Protein AF-0000000071057413 (afdb_homodimer)

pLDDT: mean 89.86, std 9.16, range [49.12, 98.25]

Nearest PDB structures (foldseek):
  7kfq-assembly1_A  TM=7.616E-01  e=7.194E-07  Variovorax paradoxus
  3s2w-assembly4_H  TM=7.232E-01  e=3.868E-06  Methanosarcina mazei Go1
  3vod-assembly1_A  TM=7.107E-01  e=7.880E-06  Escherichia coli K-12
  3voe-assembly1_A  TM=7.086E-01  e=1.949E-05  Escherichia coli K-12
  6pcp-assembly2_C  TM=6.751E-01  e=7.880E-06  Bordetella pertussis

Secondary structure (DSSP, 8-state):
---HHHHHHHHHHHHHHHHHHHHHHTT--HHHHHHHHHHHHSTT-BHHHHHHHH---HHHHHHHHHHHHHTTSEEEEE-SS-TTPEEEEE-HHHHHHTHHHHHHHHHHHHHHHTTS-HHHHHHHHHHHHHHHHHHHHHHHHHHHHH-/---HHHHHHHHHHHHHHHHHHHHHHTT--HHHHHHHHHHHHSTT-BHHHHHHHH---HHHHHHHHHHHHHTTSEEEEE-SS-TTPEEEEE-HHHHHHTHHHHHHHHHHHHHHHTTS-HHHHHHHHHHHHHHHHHHHHHHHHHHHHT-

Structure (mmCIF, N/CA/C/O backbone):
data_AF-0000000071057413-model_v1
#
loop_
_entity.id
_entity.type
_entity.pdbx_description
1 polymer 'DNA-binding transcriptional regulator, MarR family'
#
loop_
_atom_site.group_PDB
_atom_site.id
_atom_site.type_symbol
_atom_site.label_atom_id
_atom_site.label_alt_id
_atom_site.label_comp_id
_atom_site.label_asym_id
_atom_site.label_entity_id
_atom_site.label_seq_id
_atom_site.pdbx_PDB_ins_code
_atom_site.Cartn_x
_atom_site.Cartn_y
_atom_site.Cartn_z
_atom_site.occupancy
_atom_site.B_iso_or_equiv
_atom_site.auth_seq_id
_atom_site.auth_comp_id
_atom_site.auth_asym_id
_atom_site.auth_atom_id
_atom_site.pdbx_PDB_model_num
ATOM 1 N N . MET A 1 1 ? 12.75 -21.125 2.25 1 49.12 1 MET A N 1
ATOM 2 C CA . MET A 1 1 ? 13.375 -19.812 2.389 1 49.12 1 MET A CA 1
ATOM 3 C C . MET A 1 1 ? 12.727 -18.812 1.451 1 49.12 1 MET A C 1
ATOM 5 O O . MET A 1 1 ? 12.594 -19.062 0.253 1 49.12 1 MET A O 1
ATOM 9 N N . ILE A 1 2 ? 11.984 -17.859 1.926 1 70.25 2 ILE A N 1
ATOM 10 C CA . ILE A 1 2 ? 11.266 -16.938 1.051 1 70.25 2 ILE A CA 1
ATOM 11 C C . ILE A 1 2 ? 12.266 -16.125 0.231 1 70.25 2 ILE A C 1
ATOM 13 O O . ILE A 1 2 ? 13.375 -15.844 0.69 1 70.25 2 ILE A O 1
ATOM 17 N N . SER A 1 3 ? 12.102 -16.078 -0.993 1 86.5 3 SER A N 1
ATOM 18 C CA . SER A 1 3 ? 12.969 -15.344 -1.906 1 86.5 3 SER A CA 1
ATOM 19 C C . SER A 1 3 ? 13.164 -13.906 -1.44 1 86.5 3 SER A C 1
ATOM 21 O O . SER A 1 3 ? 12.438 -13.422 -0.573 1 86.5 3 SER A O 1
ATOM 23 N N . ARG A 1 4 ? 14.328 -13.281 -1.844 1 88.31 4 ARG A N 1
ATOM 24 C CA . ARG A 1 4 ? 14.594 -11.883 -1.523 1 88.31 4 ARG A CA 1
ATOM 25 C C . ARG A 1 4 ? 13.43 -10.992 -1.961 1 88.31 4 ARG A C 1
ATOM 27 O O . ARG A 1 4 ? 13.062 -10.055 -1.256 1 88.31 4 ARG A O 1
ATOM 34 N N . ALA A 1 5 ? 12.898 -11.328 -3.088 1 90.75 5 ALA A N 1
ATOM 35 C CA . ALA A 1 5 ? 11.758 -10.578 -3.602 1 90.75 5 ALA A CA 1
ATOM 36 C C . ALA A 1 5 ? 10.555 -10.695 -2.666 1 90.75 5 ALA A C 1
ATOM 38 O O . ALA A 1 5 ? 9.891 -9.703 -2.371 1 90.75 5 ALA A O 1
ATOM 39 N N . GLU A 1 6 ? 10.375 -11.867 -2.17 1 87.5 6 GLU A N 1
ATOM 40 C CA . GLU A 1 6 ? 9.25 -12.125 -1.275 1 87.5 6 GLU A CA 1
ATOM 41 C C . GLU A 1 6 ? 9.43 -11.406 0.059 1 87.5 6 GLU A C 1
ATOM 43 O O . GLU A 1 6 ? 8.484 -10.836 0.598 1 87.5 6 GLU A O 1
ATOM 48 N N . GLU A 1 7 ? 10.586 -11.469 0.546 1 88.5 7 GLU A N 1
ATOM 49 C CA . GLU A 1 7 ? 10.867 -10.789 1.806 1 88.5 7 GLU A CA 1
ATOM 50 C C . GLU A 1 7 ? 10.664 -9.281 1.68 1 88.5 7 GLU A C 1
ATOM 52 O O . GLU A 1 7 ? 10.047 -8.664 2.547 1 88.5 7 GLU A O 1
ATOM 57 N N . PHE A 1 8 ? 11.234 -8.727 0.611 1 93.69 8 PHE A N 1
ATOM 58 C CA . PHE A 1 8 ? 11.086 -7.301 0.36 1 93.69 8 PHE A CA 1
ATOM 59 C C . PHE A 1 8 ? 9.617 -6.922 0.233 1 93.69 8 PHE A C 1
ATOM 61 O O . PHE A 1 8 ? 9.172 -5.93 0.814 1 93.69 8 PHE A O 1
ATOM 68 N N . CYS A 1 9 ? 8.875 -7.727 -0.441 1 89.25 9 CYS A N 1
ATOM 69 C CA . CYS A 1 9 ? 7.453 -7.477 -0.654 1 89.25 9 CYS A CA 1
ATOM 70 C C . CYS A 1 9 ? 6.684 -7.562 0.658 1 89.25 9 CYS A C 1
ATOM 72 O O . CYS A 1 9 ? 5.793 -6.754 0.913 1 89.25 9 CYS A O 1
ATOM 74 N N . GLN A 1 10 ? 7.02 -8.523 1.438 1 84.44 10 GLN A N 1
ATOM 75 C CA . GLN A 1 10 ? 6.344 -8.68 2.723 1 84.44 10 GLN A CA 1
ATOM 76 C C . GLN A 1 10 ? 6.555 -7.453 3.607 1 84.44 10 GLN A C 1
ATOM 78 O O . GLN A 1 10 ? 5.633 -7.012 4.301 1 84.44 10 GLN A O 1
ATOM 83 N N . LEU A 1 11 ? 7.746 -6.875 3.611 1 89.38 11 LEU A N 1
ATOM 84 C CA . LEU A 1 11 ? 8.055 -5.699 4.418 1 89.38 11 LEU A CA 1
ATOM 85 C C . LEU A 1 11 ? 7.285 -4.48 3.92 1 89.38 11 LEU A C 1
ATOM 87 O O . LEU A 1 11 ? 6.758 -3.703 4.719 1 89.38 11 LEU A O 1
ATOM 91 N N . ARG A 1 12 ? 7.223 -4.324 2.611 1 90.06 12 ARG A N 1
ATOM 92 C CA . ARG A 1 12 ? 6.445 -3.23 2.041 1 90.06 12 ARG A CA 1
ATOM 93 C C . ARG A 1 12 ? 4.969 -3.357 2.406 1 90.06 12 ARG A C 1
ATOM 95 O O . ARG A 1 12 ? 4.324 -2.369 2.768 1 90.06 12 ARG A O 1
ATOM 102 N N . GLN A 1 13 ? 4.488 -4.523 2.301 1 84.5 13 GLN A N 1
ATOM 103 C CA . GLN A 1 13 ? 3.088 -4.777 2.621 1 84.5 13 GLN A CA 1
ATOM 104 C C . GLN A 1 13 ? 2.803 -4.512 4.094 1 84.5 13 GLN A C 1
ATOM 106 O O . GLN A 1 13 ? 1.747 -3.975 4.441 1 84.5 13 GLN A O 1
ATOM 111 N N . ASP A 1 14 ? 3.756 -4.926 4.93 1 84.62 14 ASP A N 1
ATOM 112 C CA . ASP A 1 14 ? 3.607 -4.668 6.355 1 84.62 14 ASP A CA 1
ATOM 113 C C . ASP A 1 14 ? 3.445 -3.174 6.629 1 84.62 14 ASP A C 1
ATOM 115 O O . ASP A 1 14 ? 2.582 -2.77 7.41 1 84.62 14 ASP A O 1
ATOM 119 N N . ILE A 1 15 ? 4.207 -2.387 6.012 1 90.38 15 ILE A N 1
ATOM 120 C CA . ILE A 1 15 ? 4.164 -0.939 6.184 1 90.38 15 ILE A CA 1
ATOM 121 C C . ILE A 1 15 ? 2.832 -0.398 5.66 1 90.38 15 ILE A C 1
ATOM 123 O O . ILE A 1 15 ? 2.184 0.414 6.324 1 90.38 15 ILE A O 1
ATOM 127 N N . GLU A 1 16 ? 2.443 -0.884 4.516 1 87.69 16 GLU A N 1
ATOM 128 C CA . GLU A 1 16 ? 1.194 -0.427 3.912 1 87.69 16 GLU A CA 1
ATOM 129 C C . GLU A 1 16 ? -0.002 -0.764 4.797 1 87.69 16 GLU A C 1
ATOM 131 O O . GLU A 1 16 ? -0.967 0 4.863 1 87.69 16 GLU A O 1
ATOM 136 N N . LEU A 1 17 ? 0.023 -1.87 5.414 1 83.75 17 LEU A N 1
ATOM 137 C CA . LEU A 1 17 ? -1.07 -2.289 6.285 1 83.75 17 LEU A CA 1
ATOM 138 C C . LEU A 1 17 ? -1.22 -1.336 7.469 1 83.75 17 LEU A C 1
ATOM 140 O O . LEU A 1 17 ? -2.33 -1.111 7.953 1 83.75 17 LEU A O 1
ATOM 144 N N . VAL A 1 18 ? -0.107 -0.803 7.902 1 86.06 18 VAL A N 1
ATOM 145 C CA . VAL A 1 18 ? -0.173 0.195 8.961 1 86.06 18 VAL A CA 1
ATOM 146 C C . VAL A 1 18 ? -0.95 1.417 8.477 1 86.06 18 VAL A C 1
ATOM 148 O O . VAL A 1 18 ? -1.812 1.937 9.195 1 86.06 18 VAL A O 1
ATOM 151 N N . TYR A 1 19 ? -0.66 1.809 7.227 1 89.38 19 TYR A N 1
ATOM 152 C CA . TYR A 1 19 ? -1.383 2.934 6.645 1 89.38 19 TYR A CA 1
ATOM 153 C C . TYR A 1 19 ? -2.867 2.615 6.508 1 89.38 19 TYR A C 1
ATOM 155 O O . TYR A 1 19 ? -3.719 3.441 6.84 1 89.38 19 TYR A O 1
ATOM 163 N N . ASP A 1 20 ? -3.158 1.507 6.031 1 85.25 20 ASP A N 1
ATOM 164 C CA . ASP A 1 20 ? -4.539 1.089 5.797 1 85.25 20 ASP A CA 1
ATOM 165 C C . ASP A 1 20 ? -5.324 1.039 7.105 1 85.25 20 ASP A C 1
ATOM 167 O O . ASP A 1 20 ? -6.461 1.51 7.168 1 85.25 20 ASP A O 1
ATOM 171 N N . ASN A 1 21 ? -4.75 0.411 8.086 1 82.75 21 ASN A N 1
ATOM 172 C CA . ASN A 1 21 ? -5.391 0.346 9.398 1 82.75 21 ASN A CA 1
ATOM 173 C C . ASN A 1 21 ? -5.637 1.738 9.969 1 82.75 21 ASN A C 1
ATOM 175 O O . ASN A 1 21 ? -6.703 2.01 10.523 1 82.75 21 ASN A O 1
ATOM 179 N N . PHE A 1 22 ? -4.633 2.588 9.852 1 88 22 PHE A N 1
ATOM 180 C CA . PHE A 1 22 ? -4.762 3.961 10.328 1 88 22 PHE A CA 1
ATOM 181 C C . PHE A 1 22 ? -5.906 4.676 9.617 1 88 22 PHE A C 1
ATOM 183 O O . PHE A 1 22 ? -6.707 5.363 10.25 1 88 22 PHE A O 1
ATOM 190 N N . ALA A 1 23 ? -5.957 4.504 8.25 1 89.56 23 ALA A N 1
ATOM 191 C CA . ALA A 1 23 ? -7.035 5.102 7.469 1 89.56 23 ALA A CA 1
ATOM 192 C C . ALA A 1 23 ? -8.398 4.602 7.938 1 89.56 23 ALA A C 1
ATOM 194 O O . ALA A 1 23 ? -9.289 5.402 8.242 1 89.56 23 ALA A O 1
ATOM 195 N N . ARG A 1 24 ? -8.547 3.381 8.156 1 83.81 24 ARG A N 1
ATOM 196 C CA . ARG A 1 24 ? -9.805 2.756 8.555 1 83.81 24 ARG A CA 1
ATOM 197 C C . ARG A 1 24 ? -10.234 3.227 9.938 1 83.81 24 ARG A C 1
ATOM 199 O O . ARG A 1 24 ? -11.406 3.539 10.156 1 83.81 24 ARG A O 1
ATOM 206 N N . MET A 1 25 ? -9.352 3.264 10.805 1 84.31 25 MET A N 1
ATOM 207 C CA . MET A 1 25 ? -9.633 3.699 12.164 1 84.31 25 MET A CA 1
ATOM 208 C C . MET A 1 25 ? -10.125 5.141 12.188 1 84.31 25 MET A C 1
ATOM 210 O O . MET A 1 25 ? -10.82 5.547 13.125 1 84.31 25 MET A O 1
ATOM 214 N N . ASN A 1 26 ? -9.797 5.82 11.086 1 89.62 26 ASN A N 1
ATOM 215 C CA . ASN A 1 26 ? -10.203 7.219 11.016 1 89.62 26 ASN A CA 1
ATOM 216 C C . ASN A 1 26 ? -11.32 7.422 9.992 1 89.62 26 ASN A C 1
ATOM 218 O O . ASN A 1 26 ? -11.539 8.539 9.531 1 89.62 26 ASN A O 1
ATOM 222 N N . GLY A 1 27 ? -11.945 6.316 9.57 1 87.94 27 GLY A N 1
ATOM 223 C CA . GLY A 1 27 ? -13.109 6.375 8.703 1 87.94 27 GLY A CA 1
ATOM 224 C C . GLY A 1 27 ? -12.758 6.715 7.262 1 87.94 27 GLY A C 1
ATOM 225 O O . GLY A 1 27 ? -13.578 7.293 6.539 1 87.94 27 GLY A O 1
ATOM 226 N N . LEU A 1 28 ? -11.539 6.445 6.871 1 92 28 LEU A N 1
ATOM 227 C CA . LEU A 1 28 ? -11.062 6.754 5.527 1 92 28 LEU A CA 1
ATOM 228 C C . LEU A 1 28 ? -10.68 5.484 4.781 1 92 28 LEU A C 1
ATOM 230 O O . LEU A 1 28 ? -10.25 4.504 5.395 1 92 28 LEU A O 1
ATOM 234 N N . SER A 1 29 ? -10.852 5.516 3.467 1 86.12 29 SER A N 1
ATOM 235 C CA . SER A 1 29 ? -10.188 4.523 2.625 1 86.12 29 SER A CA 1
ATOM 236 C C . SER A 1 29 ? -8.727 4.883 2.393 1 86.12 29 SER A C 1
ATOM 238 O O . SER A 1 29 ? -8.32 6.023 2.623 1 86.12 29 SER A O 1
ATOM 240 N N . TYR A 1 30 ? -8 3.926 1.969 1 85.38 30 TYR A N 1
ATOM 241 C CA . TYR A 1 30 ? -6.598 4.188 1.657 1 85.38 30 TYR A CA 1
ATOM 242 C C . TYR A 1 30 ? -6.469 5.281 0.607 1 85.38 30 TYR A C 1
ATOM 244 O O . TYR A 1 30 ? -5.641 6.188 0.742 1 85.38 30 TYR A O 1
ATOM 252 N N . THR A 1 31 ? -7.355 5.23 -0.368 1 86.56 31 THR A N 1
ATOM 253 C CA . THR A 1 31 ? -7.312 6.199 -1.456 1 86.56 31 THR A CA 1
ATOM 254 C C . THR A 1 31 ? -7.621 7.602 -0.942 1 86.56 31 THR A C 1
ATOM 256 O O . THR A 1 31 ? -7.012 8.578 -1.382 1 86.56 31 THR A O 1
ATOM 259 N N . ALA A 1 32 ? -8.508 7.664 -0.054 1 92.31 32 ALA A N 1
ATOM 260 C CA . ALA A 1 32 ? -8.836 8.953 0.542 1 92.31 32 ALA A CA 1
ATOM 261 C C . ALA A 1 32 ? -7.66 9.508 1.34 1 92.31 32 ALA A C 1
ATOM 263 O O . ALA A 1 32 ? -7.336 10.695 1.238 1 92.31 32 ALA A O 1
ATOM 264 N N . LEU A 1 33 ? -7.055 8.641 2.143 1 92.44 33 LEU A N 1
ATOM 265 C CA . LEU A 1 33 ? -5.883 9.055 2.908 1 92.44 33 LEU A CA 1
ATOM 266 C C . LEU A 1 33 ? -4.766 9.523 1.98 1 92.44 33 LEU A C 1
ATOM 268 O O . LEU A 1 33 ? -4.125 10.547 2.234 1 92.44 33 LEU A O 1
ATOM 272 N N . TYR A 1 34 ? -4.539 8.781 0.977 1 90.56 34 TYR A N 1
ATOM 273 C CA . TYR A 1 34 ? -3.533 9.164 -0.009 1 90.56 34 TYR A CA 1
ATOM 274 C C . TYR A 1 34 ? -3.848 10.531 -0.606 1 90.56 34 TYR A C 1
ATOM 276 O O . TYR A 1 34 ? -2.963 11.383 -0.723 1 90.56 34 TYR A O 1
ATOM 284 N N . THR A 1 35 ? -5.074 10.703 -0.988 1 93.19 35 THR A N 1
ATOM 285 C CA . THR A 1 35 ? -5.504 11.945 -1.616 1 93.19 35 THR A CA 1
ATOM 286 C C . THR A 1 35 ? -5.309 13.125 -0.668 1 93.19 35 THR A C 1
ATOM 288 O O . THR A 1 35 ? -4.812 14.18 -1.072 1 93.19 35 THR A O 1
ATOM 291 N N . LEU A 1 36 ? -5.66 12.914 0.528 1 95.88 36 LEU A N 1
ATOM 292 C CA . LEU A 1 36 ? -5.477 13.961 1.534 1 95.88 36 LEU A CA 1
ATOM 293 C C . LEU A 1 36 ? -3.998 14.305 1.691 1 95.88 36 LEU A C 1
ATOM 295 O O . LEU A 1 36 ? -3.639 15.477 1.802 1 95.88 36 LEU A O 1
ATOM 299 N N . ASN A 1 37 ? -3.191 13.297 1.68 1 93.38 37 ASN A N 1
ATOM 300 C CA . ASN A 1 37 ? -1.753 13.523 1.776 1 93.38 37 ASN A CA 1
ATOM 301 C C . ASN A 1 37 ? -1.222 14.289 0.571 1 93.38 37 ASN A C 1
ATOM 303 O O . ASN A 1 37 ? -0.342 15.141 0.711 1 93.38 37 ASN A O 1
ATOM 307 N N . ALA A 1 38 ? -1.675 13.961 -0.571 1 91.75 38 ALA A N 1
ATOM 308 C CA . ALA A 1 38 ? -1.279 14.656 -1.791 1 91.75 38 ALA A CA 1
ATOM 309 C C . ALA A 1 38 ? -1.657 16.141 -1.723 1 91.75 38 ALA A C 1
ATOM 311 O O . ALA A 1 38 ? -0.85 17 -2.059 1 91.75 38 ALA A O 1
ATOM 312 N N . ILE A 1 39 ? -2.867 16.391 -1.265 1 94.81 39 ILE A N 1
ATOM 313 C CA . ILE A 1 39 ? -3.336 17.766 -1.135 1 94.81 39 ILE A CA 1
ATOM 314 C C . ILE A 1 39 ? -2.438 18.516 -0.166 1 94.81 39 ILE A C 1
ATOM 316 O O . ILE A 1 39 ? -2.119 19.688 -0.394 1 94.81 39 ILE A O 1
ATOM 320 N N . ASN A 1 40 ? -2.014 17.844 0.835 1 93.12 40 ASN A N 1
ATOM 321 C CA . ASN A 1 40 ? -1.18 18.453 1.864 1 93.12 40 ASN A CA 1
ATOM 322 C C . ASN A 1 40 ? 0.24 18.703 1.363 1 93.12 40 ASN A C 1
ATOM 324 O O . ASN A 1 40 ? 0.906 19.641 1.805 1 93.12 40 ASN A O 1
ATOM 328 N N . SER A 1 41 ? 0.718 17.953 0.454 1 89.69 41 SER A N 1
ATOM 329 C CA . SER A 1 41 ? 2.141 17.938 0.129 1 89.69 41 SER A CA 1
ATOM 330 C C . SER A 1 41 ? 2.408 18.625 -1.207 1 89.69 41 SER A C 1
ATOM 332 O O . SER A 1 41 ? 3.498 19.156 -1.434 1 89.69 41 SER A O 1
ATOM 334 N N . ILE A 1 42 ? 1.436 18.547 -2.096 1 87.56 42 ILE A N 1
ATOM 335 C CA . ILE A 1 42 ? 1.634 19.094 -3.436 1 87.56 42 ILE A CA 1
ATOM 336 C C . ILE A 1 42 ? 1.207 20.562 -3.467 1 87.56 42 ILE A C 1
ATOM 338 O O . ILE A 1 42 ? 0.078 20.891 -3.098 1 87.56 42 ILE A O 1
ATOM 342 N N . GLU A 1 43 ? 2.137 21.344 -3.898 1 87.62 43 GLU A N 1
ATOM 343 C CA . GLU A 1 43 ? 1.793 22.75 -4.094 1 87.62 43 GLU A CA 1
ATOM 344 C C . GLU A 1 43 ? 0.8 22.922 -5.238 1 87.62 43 GLU A C 1
ATOM 346 O O . GLU A 1 43 ? 0.991 22.359 -6.324 1 87.62 43 GLU A O 1
ATOM 351 N N . LYS A 1 44 ? -0.302 23.75 -4.98 1 91.31 44 LYS A N 1
ATOM 352 C CA . LYS A 1 44 ? -1.345 23.938 -5.984 1 91.31 44 LYS A CA 1
ATOM 353 C C . LYS A 1 44 ? -1.838 22.609 -6.527 1 91.31 44 LYS A C 1
ATOM 355 O O . LYS A 1 44 ? -1.856 22.391 -7.742 1 91.31 44 LYS A O 1
ATOM 360 N N . CYS A 1 45 ? -2.254 21.828 -5.59 1 93.81 45 CYS A N 1
ATOM 361 C CA . C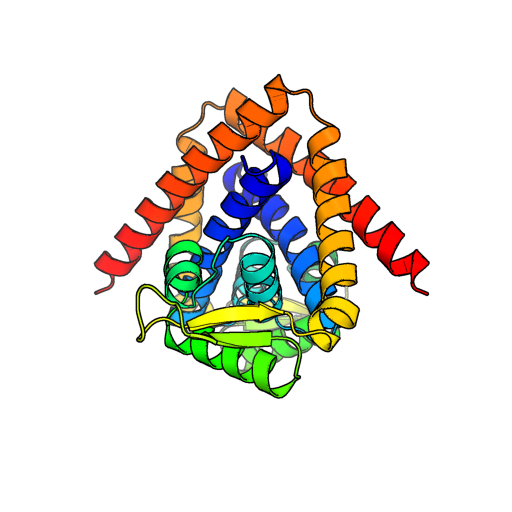YS A 1 45 ? -2.625 20.453 -5.895 1 93.81 45 CYS A CA 1
ATOM 362 C C . CYS A 1 45 ? -3.92 20.391 -6.695 1 93.81 45 CYS A C 1
ATOM 364 O O . CYS A 1 45 ? -4.957 20.875 -6.242 1 93.81 45 CYS A O 1
ATOM 366 N N . THR A 1 46 ? -3.795 19.891 -7.914 1 93.81 46 THR A N 1
ATOM 367 C CA . THR A 1 46 ? -4.969 19.656 -8.75 1 93.81 46 THR A CA 1
ATOM 368 C C . THR A 1 46 ? -5.266 18.172 -8.867 1 93.81 46 THR A C 1
ATOM 370 O O . THR A 1 46 ? -4.406 17.344 -8.57 1 93.81 46 THR A O 1
ATOM 373 N N . GLN A 1 47 ? -6.523 17.906 -9.219 1 92.62 47 GLN A N 1
ATOM 374 C CA . GLN A 1 47 ? -6.859 16.516 -9.43 1 92.62 47 GLN A CA 1
ATOM 375 C C . GLN A 1 47 ? -5.973 15.891 -10.508 1 92.62 47 GLN A C 1
ATOM 377 O O . GLN A 1 47 ? -5.594 14.719 -10.414 1 92.62 47 GLN A O 1
ATOM 382 N N . LYS A 1 48 ? -5.617 16.672 -11.453 1 91.31 48 LYS A N 1
ATOM 383 C CA . LYS A 1 48 ? -4.734 16.203 -12.523 1 91.31 48 LYS A CA 1
ATOM 384 C C . LYS A 1 48 ? -3.365 15.82 -11.969 1 91.31 48 LYS A C 1
ATOM 386 O O . LYS A 1 48 ? -2.816 14.773 -12.336 1 91.31 48 LYS A O 1
ATOM 391 N N . LYS A 1 49 ? -2.84 16.609 -11.109 1 90.19 49 LYS A N 1
ATOM 392 C CA . LYS A 1 49 ? -1.547 16.328 -10.492 1 90.19 49 LYS A CA 1
ATOM 393 C C . LYS A 1 49 ? -1.613 15.062 -9.641 1 90.19 49 LYS A C 1
ATOM 395 O O . LYS A 1 49 ? -0.679 14.258 -9.641 1 90.19 49 LYS A O 1
ATOM 400 N N . ILE A 1 50 ? -2.73 14.867 -8.945 1 90.44 50 ILE A N 1
ATOM 401 C CA . ILE A 1 50 ? -2.902 13.695 -8.102 1 90.44 50 ILE A CA 1
ATOM 402 C C . ILE A 1 50 ? -2.949 12.438 -8.961 1 90.44 50 ILE A C 1
ATOM 404 O O . ILE A 1 50 ? -2.293 11.438 -8.656 1 90.44 50 ILE A O 1
ATOM 408 N N . CYS A 1 51 ? -3.693 12.5 -10.086 1 87.31 51 CYS A N 1
ATOM 409 C CA . CYS A 1 51 ? -3.779 11.367 -11.008 1 87.31 51 CYS A CA 1
ATOM 410 C C . CYS A 1 51 ? -2.406 11.016 -11.57 1 87.31 51 CYS A C 1
ATOM 412 O O . CYS A 1 51 ? -2.025 9.844 -11.602 1 87.31 51 CYS A O 1
ATOM 414 N N . ALA A 1 52 ? -1.676 12.023 -11.953 1 83.12 52 ALA A N 1
ATOM 415 C CA . ALA A 1 52 ? -0.362 11.828 -12.555 1 83.12 52 ALA A CA 1
ATOM 416 C C . ALA A 1 52 ? 0.602 11.172 -11.57 1 83.12 52 ALA A C 1
ATOM 418 O O . ALA A 1 52 ? 1.41 10.32 -11.953 1 83.12 52 ALA A O 1
ATOM 419 N N . GLN A 1 53 ? 0.499 11.539 -10.328 1 78.44 53 GLN A N 1
ATOM 420 C CA . GLN A 1 53 ? 1.409 11.031 -9.305 1 78.44 53 GLN A CA 1
ATOM 421 C C . GLN A 1 53 ? 0.981 9.648 -8.828 1 78.44 53 GLN A C 1
ATOM 423 O O . GLN A 1 53 ? 1.824 8.797 -8.531 1 78.44 53 GLN A O 1
ATOM 428 N N . SER A 1 54 ? -0.317 9.414 -8.711 1 76.44 54 SER A N 1
ATOM 429 C CA . SER A 1 54 ? -0.824 8.18 -8.117 1 76.44 54 SER A CA 1
ATOM 430 C C . SER A 1 54 ? -1.111 7.129 -9.18 1 76.44 54 SER A C 1
ATOM 432 O O . SER A 1 54 ? -1.283 5.949 -8.867 1 76.44 54 SER A O 1
ATOM 434 N N . PHE A 1 55 ? -1.236 7.492 -10.438 1 73.19 55 PHE A N 1
ATOM 435 C CA . PHE A 1 55 ? -1.614 6.621 -11.547 1 73.19 55 PHE A CA 1
ATOM 436 C C . PHE A 1 55 ? -3.014 6.051 -11.336 1 73.19 55 PHE A C 1
ATOM 438 O O . PHE A 1 55 ? -3.359 5.012 -11.898 1 73.19 55 PHE A O 1
ATOM 445 N N . MET A 1 56 ? -3.752 6.684 -10.469 1 78.75 56 MET A N 1
ATOM 446 C CA . MET A 1 56 ? -5.152 6.305 -10.289 1 78.75 56 MET A CA 1
ATOM 447 C C . MET A 1 56 ? -6.027 6.934 -11.367 1 78.75 56 MET A C 1
ATOM 449 O O . MET A 1 56 ? -5.801 8.078 -11.773 1 78.75 56 MET A O 1
ATOM 453 N N . PRO A 1 57 ? -7.004 6.133 -11.797 1 82.12 57 PRO A N 1
ATOM 454 C CA . PRO A 1 57 ? -7.922 6.703 -12.781 1 82.12 57 PRO A CA 1
ATOM 455 C C . PRO A 1 57 ? -8.602 7.98 -12.289 1 82.12 57 PRO A C 1
ATOM 457 O O . PRO A 1 57 ? -8.922 8.094 -11.102 1 82.12 57 PRO A O 1
ATOM 460 N N . LYS A 1 58 ? -8.805 8.844 -13.258 1 88.94 58 LYS A N 1
ATOM 461 C CA . LYS A 1 58 ? -9.453 10.117 -12.977 1 88.94 58 LYS A CA 1
ATOM 462 C C . LYS A 1 58 ? -10.797 9.914 -12.273 1 88.94 58 LYS A C 1
ATOM 464 O O . LYS A 1 58 ? -11.156 10.68 -11.375 1 88.94 58 LYS A O 1
ATOM 469 N N . GLN A 1 59 ? -11.492 8.922 -12.609 1 88.12 59 GLN A N 1
ATOM 470 C CA . GLN A 1 59 ? -12.812 8.648 -12.039 1 88.12 59 GLN A CA 1
ATOM 471 C C . GLN A 1 59 ? -12.711 8.352 -10.547 1 88.12 59 GLN A C 1
ATOM 473 O O . GLN A 1 59 ? -13.57 8.773 -9.766 1 88.12 59 GLN A O 1
ATOM 478 N N . THR A 1 60 ? -11.68 7.652 -10.188 1 83.69 60 THR A N 1
ATOM 479 C CA . THR A 1 60 ? -11.453 7.312 -8.789 1 83.69 60 THR A CA 1
ATOM 480 C C . THR A 1 60 ? -11.133 8.562 -7.973 1 83.69 60 THR A C 1
ATOM 482 O O . THR A 1 60 ? -11.734 8.797 -6.922 1 83.69 60 THR A O 1
ATOM 485 N N . ILE A 1 61 ? -10.227 9.32 -8.492 1 91.44 61 ILE A N 1
ATOM 486 C CA . ILE A 1 61 ? -9.828 10.539 -7.785 1 91.44 61 ILE A CA 1
ATOM 487 C C . ILE A 1 61 ? -11.023 11.484 -7.684 1 91.44 61 ILE A C 1
ATOM 489 O O . ILE A 1 61 ? -11.25 12.102 -6.637 1 91.44 61 ILE A O 1
ATOM 493 N N . ASN A 1 62 ? -11.797 11.586 -8.742 1 94.19 62 ASN A N 1
ATOM 494 C CA . ASN A 1 62 ? -12.984 12.438 -8.734 1 94.19 62 ASN A CA 1
ATOM 495 C C . ASN A 1 62 ? -13.969 12.016 -7.645 1 94.19 62 ASN A C 1
ATOM 497 O O . ASN A 1 62 ? -14.5 12.859 -6.926 1 94.19 62 ASN A O 1
ATOM 501 N N . SER A 1 63 ? -14.18 10.742 -7.594 1 95.06 63 SER A N 1
ATOM 502 C CA . SER A 1 63 ? -15.109 10.234 -6.598 1 95.06 63 SER A CA 1
ATOM 503 C C . SER A 1 63 ? -14.602 10.484 -5.18 1 95.06 63 SER A C 1
ATOM 505 O O . SER A 1 63 ? -15.367 10.875 -4.297 1 95.06 63 SER A O 1
ATOM 507 N N . VAL A 1 64 ? -13.383 10.242 -4.977 1 94.44 64 VAL A N 1
ATOM 508 C CA . VAL A 1 64 ? -12.773 10.469 -3.67 1 94.44 64 VAL A CA 1
ATOM 509 C C . VAL A 1 64 ? -12.828 11.953 -3.324 1 94.44 64 VAL A C 1
ATOM 511 O O . VAL A 1 64 ? -13.188 12.328 -2.205 1 94.44 64 VAL A O 1
ATOM 514 N N . MET A 1 65 ? -12.5 12.766 -4.316 1 96.5 65 MET A N 1
ATOM 515 C CA . MET A 1 65 ? -12.523 14.211 -4.121 1 96.5 65 MET A CA 1
ATOM 516 C C . MET A 1 65 ? -13.922 14.688 -3.74 1 96.5 65 MET A C 1
ATOM 518 O O . MET A 1 65 ? -14.086 15.477 -2.809 1 96.5 65 MET A O 1
ATOM 522 N N . LYS A 1 66 ? -14.867 14.188 -4.492 1 97.38 66 LYS A N 1
ATOM 523 C CA . LYS A 1 66 ? -16.25 14.531 -4.188 1 97.38 66 LYS A CA 1
ATOM 524 C C . LYS A 1 66 ? -16.609 14.172 -2.748 1 97.38 66 LYS A C 1
ATOM 526 O O . LYS A 1 66 ? -17.234 14.969 -2.045 1 97.38 66 LYS A O 1
ATOM 531 N N . GLY A 1 67 ? -16.234 13.07 -2.311 1 97.25 67 GLY A N 1
ATOM 532 C CA . GLY A 1 67 ? -16.484 12.648 -0.94 1 97.25 67 GLY A CA 1
ATOM 533 C C . GLY A 1 67 ? -15.828 13.562 0.086 1 97.25 67 GLY A C 1
ATOM 534 O O . GLY A 1 67 ? -16.422 13.867 1.122 1 97.25 67 GLY A O 1
ATOM 535 N N . LEU A 1 68 ? -14.633 14 -0.177 1 97.69 68 LEU A N 1
ATOM 536 C CA . LEU A 1 68 ? -13.898 14.867 0.734 1 97.69 68 LEU A CA 1
ATOM 537 C C . LEU A 1 68 ? -14.531 16.25 0.79 1 97.69 68 LEU A C 1
ATOM 539 O O . LEU A 1 68 ? -14.562 16.891 1.851 1 97.69 68 LEU A O 1
ATOM 543 N N . VAL A 1 69 ? -15.016 16.656 -0.381 1 97.81 69 VAL A N 1
ATOM 544 C CA . VAL A 1 69 ? -15.711 17.938 -0.457 1 97.81 69 VAL A CA 1
ATOM 545 C C . VAL A 1 69 ? -17.031 17.844 0.311 1 97.81 69 VAL A C 1
ATOM 547 O O . VAL A 1 69 ? -17.359 18.75 1.091 1 97.81 69 VAL A O 1
ATOM 550 N N . ASP A 1 70 ? -17.766 16.781 0.105 1 97.75 70 ASP A N 1
ATOM 551 C CA . ASP A 1 70 ? -19.047 16.578 0.789 1 97.75 70 ASP A CA 1
ATOM 552 C C . ASP A 1 70 ? -18.859 16.531 2.303 1 97.75 70 ASP A C 1
ATOM 554 O O . ASP A 1 70 ? -19.719 17 3.053 1 97.75 70 ASP A O 1
ATOM 558 N N . LYS A 1 71 ? -17.734 16 2.785 1 96.62 71 LYS A N 1
ATOM 559 C CA . LYS A 1 71 ? -17.422 15.938 4.207 1 96.62 71 LYS A CA 1
ATOM 560 C C . LYS A 1 71 ? -17.016 17.312 4.75 1 96.62 71 LYS A C 1
ATOM 562 O O . LYS A 1 71 ? -16.906 17.5 5.961 1 96.62 71 LYS A O 1
ATOM 567 N N . GLY A 1 72 ? -16.75 18.203 3.842 1 97.75 72 GLY A N 1
ATOM 568 C CA . GLY A 1 72 ? -16.359 19.562 4.219 1 97.75 72 GLY A CA 1
ATOM 569 C C . GLY A 1 72 ? -14.891 19.703 4.531 1 97.75 72 GLY A C 1
ATOM 570 O O . GLY A 1 72 ? -14.477 20.672 5.168 1 97.75 72 GLY A O 1
ATOM 571 N N . TRP A 1 73 ? -14.008 18.75 4.16 1 98.25 73 TRP A N 1
ATOM 572 C CA . TRP A 1 73 ? -12.586 18.75 4.48 1 98.25 73 TRP A CA 1
ATOM 573 C C . TRP A 1 73 ? -11.789 19.484 3.398 1 98.25 73 TRP A C 1
ATOM 575 O O . TRP A 1 73 ? -10.742 20.078 3.68 1 98.25 73 TRP A O 1
ATOM 585 N N . VAL A 1 74 ? -12.297 19.453 2.17 1 98.25 74 VAL A N 1
ATOM 586 C CA . VAL A 1 74 ? -11.57 19.984 1.019 1 98.25 74 VAL A CA 1
ATOM 587 C C . VAL A 1 74 ? -12.477 20.906 0.209 1 98.25 74 VAL A C 1
ATOM 589 O O . VAL A 1 74 ? -13.688 20.703 0.149 1 98.25 74 VAL A O 1
ATOM 592 N N . GLU A 1 75 ? -11.984 21.875 -0.31 1 97.56 75 GLU A N 1
ATOM 593 C CA . GLU A 1 75 ? -12.648 22.734 -1.288 1 97.56 75 GLU A CA 1
ATOM 594 C C . GLU A 1 75 ? -11.82 22.859 -2.561 1 97.56 75 GLU A C 1
ATOM 596 O O . GLU A 1 75 ? -10.594 22.734 -2.521 1 97.56 75 GLU A O 1
ATOM 601 N N . LEU A 1 76 ? -12.5 23.047 -3.66 1 95.25 76 LEU A N 1
ATOM 602 C CA . LEU A 1 76 ? -11.859 23.266 -4.953 1 95.25 76 LEU A CA 1
ATOM 603 C C . LEU A 1 76 ? -11.969 24.719 -5.379 1 95.25 76 LEU A C 1
ATOM 605 O O . LEU A 1 76 ? -13.07 25.266 -5.512 1 95.25 76 LEU A O 1
ATOM 609 N N . ILE A 1 77 ? -10.844 25.281 -5.504 1 92.88 77 ILE A N 1
ATOM 610 C CA . ILE A 1 77 ? -10.836 26.703 -5.863 1 92.88 77 ILE A CA 1
ATOM 611 C C . ILE A 1 77 ? -10.258 26.875 -7.266 1 92.88 77 ILE A C 1
ATOM 613 O O . ILE A 1 77 ? -9.375 26.109 -7.68 1 92.88 77 ILE A O 1
ATOM 617 N N . THR A 1 78 ? -10.789 27.812 -8.031 1 85.06 78 THR A N 1
ATOM 618 C CA . THR A 1 78 ? -10.359 28.062 -9.398 1 85.06 78 THR A CA 1
ATOM 619 C C . THR A 1 78 ? -8.922 28.562 -9.438 1 85.06 78 THR A C 1
ATOM 621 O O . THR A 1 78 ? -8.508 29.359 -8.594 1 85.06 78 THR A O 1
ATOM 624 N N . CYS A 1 79 ? -8.195 27.922 -10.344 1 74.62 79 CYS A N 1
ATOM 625 C CA . CYS A 1 79 ? -6.816 28.344 -10.562 1 74.62 79 CYS A CA 1
ATOM 626 C C . CYS A 1 79 ? -6.758 29.562 -11.469 1 74.62 79 CYS A C 1
ATOM 628 O O . CYS A 1 79 ? -7.52 29.672 -12.43 1 74.62 79 CYS A O 1
ATOM 630 N N . LYS A 1 80 ? -6.008 30.484 -11.047 1 69.75 80 LYS A N 1
ATOM 631 C CA . LYS A 1 80 ? -5.883 31.734 -11.797 1 69.75 80 LYS A CA 1
ATOM 632 C C . LYS A 1 80 ? -5.363 31.469 -13.211 1 69.75 80 LYS A C 1
ATOM 634 O O . LYS A 1 80 ? -5.766 32.156 -14.156 1 69.75 80 LYS A O 1
ATOM 639 N N . THR A 1 81 ? -4.531 30.562 -13.352 1 69.94 81 THR A N 1
ATOM 640 C CA . THR A 1 81 ? -3.836 30.359 -14.609 1 69.94 81 THR A CA 1
ATOM 641 C C . THR A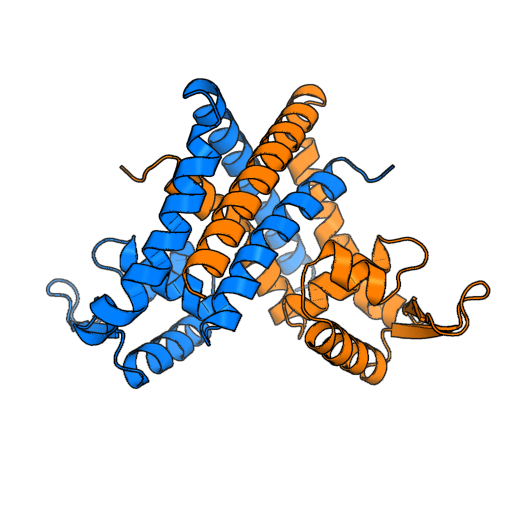 1 81 ? -4.637 29.422 -15.516 1 69.94 81 THR A C 1
ATOM 643 O O . THR A 1 81 ? -4.445 29.422 -16.734 1 69.94 81 THR A O 1
ATOM 646 N N . ASP A 1 82 ? -5.367 28.562 -15.039 1 66.19 82 ASP A N 1
ATOM 647 C CA . ASP A 1 82 ? -6.203 27.641 -15.789 1 66.19 82 ASP A CA 1
ATOM 648 C C . ASP A 1 82 ? -7.578 27.484 -15.133 1 66.19 82 ASP A C 1
ATOM 650 O O . ASP A 1 82 ? -7.715 26.797 -14.117 1 66.19 82 ASP A O 1
ATOM 654 N N . ALA A 1 83 ? -8.57 28.234 -15.766 1 66.56 83 ALA A N 1
ATOM 655 C CA . ALA A 1 83 ? -9.93 28.281 -15.227 1 66.56 83 ALA A CA 1
ATOM 656 C C . ALA A 1 83 ? -10.539 26.875 -15.148 1 66.56 83 ALA A C 1
ATOM 658 O O . ALA A 1 83 ? -11.477 26.641 -14.383 1 66.56 83 ALA A O 1
ATOM 659 N N . ARG A 1 84 ? -9.891 25.984 -15.883 1 67 84 ARG A N 1
ATOM 660 C CA . ARG A 1 84 ? -10.477 24.656 -15.922 1 67 84 ARG A CA 1
ATOM 661 C C . ARG A 1 84 ? -9.898 23.766 -14.82 1 67 84 ARG A C 1
ATOM 663 O O . ARG A 1 84 ? -10.469 22.719 -14.484 1 67 84 ARG A O 1
ATOM 670 N N . GLU A 1 85 ? -8.828 24.234 -14.297 1 77.56 85 GLU A N 1
ATOM 671 C CA . GLU A 1 85 ? -8.219 23.438 -13.234 1 77.56 85 GLU A CA 1
ATOM 672 C C . GLU A 1 85 ? -8.508 24.031 -11.859 1 77.56 85 GLU A C 1
ATOM 674 O O . GLU A 1 85 ? -8.5 25.25 -11.688 1 77.56 85 GLU A O 1
ATOM 679 N N . ARG A 1 86 ? -9.039 23.125 -11.047 1 90.69 86 ARG A N 1
ATOM 680 C CA . ARG A 1 86 ? -9.352 23.562 -9.688 1 90.69 86 ARG A CA 1
ATOM 681 C C . ARG A 1 86 ? -8.297 23.078 -8.703 1 90.69 86 ARG A C 1
ATOM 683 O O . ARG A 1 86 ? -7.844 21.938 -8.781 1 90.69 86 ARG A O 1
ATOM 690 N N . ILE A 1 87 ? -7.832 24.016 -7.945 1 95.06 87 ILE A N 1
ATOM 691 C CA . ILE A 1 87 ? -6.852 23.703 -6.914 1 95.06 87 ILE A CA 1
ATOM 692 C C . ILE A 1 87 ? -7.562 23.188 -5.668 1 95.06 87 ILE A C 1
ATOM 694 O O . ILE A 1 87 ? -8.523 23.797 -5.191 1 95.06 87 ILE A O 1
ATOM 698 N N . ALA A 1 88 ? -7.176 22.031 -5.215 1 97.12 88 ALA A N 1
ATOM 699 C CA . ALA A 1 88 ? -7.73 21.453 -3.994 1 97.12 88 ALA A CA 1
ATOM 700 C C . ALA A 1 88 ? -7.043 22.016 -2.756 1 97.12 88 ALA A C 1
ATOM 702 O O . ALA A 1 88 ? -5.812 22.016 -2.662 1 97.12 88 ALA A O 1
ATOM 703 N N . CYS A 1 89 ? -7.863 22.531 -1.836 1 96.75 89 CYS A N 1
ATOM 704 C CA . CYS A 1 89 ? -7.344 23.062 -0.587 1 96.75 89 CYS A CA 1
ATOM 705 C C . CYS A 1 89 ? -8.156 22.578 0.604 1 96.75 89 CYS A C 1
ATOM 707 O O . CYS A 1 89 ? -9.352 22.312 0.473 1 96.75 89 CYS A O 1
ATOM 709 N N . PHE A 1 90 ? -7.465 22.469 1.741 1 97.69 90 PHE A N 1
ATOM 710 C CA . PHE A 1 90 ? -8.195 22.141 2.957 1 97.69 90 PHE A CA 1
ATOM 711 C C . PHE A 1 90 ? -9.078 23.312 3.393 1 97.69 90 PHE A C 1
ATOM 713 O O . PHE A 1 90 ? -8.664 24.469 3.318 1 97.69 90 PHE A O 1
ATOM 720 N N . THR A 1 91 ? -10.297 22.984 3.768 1 97.88 91 THR A N 1
ATOM 721 C CA . THR A 1 91 ? -11.117 23.969 4.488 1 97.88 91 THR A CA 1
ATOM 722 C C . THR A 1 91 ? -10.617 24.125 5.922 1 97.88 91 THR A C 1
ATOM 724 O O . THR A 1 91 ? -9.672 23.453 6.34 1 97.88 91 THR A O 1
ATOM 727 N N . GLU A 1 92 ? -11.25 25.094 6.641 1 97.94 92 GLU A N 1
ATOM 728 C CA . GLU A 1 92 ? -10.93 25.219 8.055 1 97.94 92 GLU A CA 1
ATOM 729 C C . GLU A 1 92 ? -11.242 23.938 8.812 1 97.94 92 GLU A C 1
ATOM 731 O O . GLU A 1 92 ? -10.453 23.5 9.656 1 97.94 92 GLU A O 1
ATOM 736 N N . LYS A 1 93 ? -12.344 23.328 8.453 1 97.75 93 LYS A N 1
ATOM 737 C CA . LYS A 1 93 ? -12.719 22.047 9.039 1 97.75 93 LYS A CA 1
ATOM 738 C C . LYS A 1 93 ? -11.695 20.969 8.688 1 97.75 93 LYS A C 1
ATOM 740 O O . LYS A 1 93 ? -11.32 20.156 9.539 1 97.75 93 LYS A O 1
ATOM 745 N N . GLY A 1 94 ? -11.242 20.953 7.465 1 97.12 94 GLY A N 1
ATOM 746 C CA . GLY A 1 94 ? -10.219 20.016 7.02 1 97.12 94 GLY A CA 1
ATOM 747 C C . GLY A 1 94 ? -8.898 20.172 7.754 1 97.12 94 GLY A C 1
ATOM 748 O O . GLY A 1 94 ? -8.273 19.188 8.133 1 97.12 94 GLY A O 1
ATOM 749 N N . LYS A 1 95 ? -8.539 21.406 7.941 1 97.19 95 LYS A N 1
ATOM 750 C CA . LYS A 1 95 ? -7.312 21.672 8.688 1 97.19 95 LYS A CA 1
ATOM 751 C C . LYS A 1 95 ? -7.418 21.156 10.117 1 97.19 95 LYS A C 1
ATOM 753 O O . LYS A 1 95 ? -6.473 20.562 10.648 1 97.19 95 LYS A O 1
ATOM 758 N N . GLU A 1 96 ? -8.547 21.328 10.734 1 96.81 96 GLU A N 1
ATOM 759 C CA . GLU A 1 96 ? -8.758 20.953 12.133 1 96.81 96 GLU A CA 1
ATOM 760 C C . GLU A 1 96 ? -8.836 19.438 12.289 1 96.81 96 GLU A C 1
ATOM 762 O O . GLU A 1 96 ? -8.328 18.891 13.266 1 96.81 96 GLU A O 1
ATOM 767 N N . GLU A 1 97 ? -9.359 18.766 11.328 1 96.12 97 GLU A N 1
ATOM 768 C CA . GLU A 1 97 ? -9.672 17.359 11.516 1 96.12 97 GLU A CA 1
ATOM 769 C C . GLU A 1 97 ? -8.664 16.469 10.797 1 96.12 97 GLU A C 1
ATOM 771 O O . GLU A 1 97 ? -8.375 15.352 11.242 1 96.12 97 GLU A O 1
ATOM 776 N N . VAL A 1 98 ? -8.086 16.953 9.695 1 96.69 98 VAL A N 1
ATOM 777 C CA . VAL A 1 98 ? -7.293 16.094 8.828 1 96.69 98 VAL A CA 1
ATOM 778 C C . VAL A 1 98 ? -5.809 16.328 9.086 1 96.69 98 VAL A C 1
ATOM 780 O O . VAL A 1 98 ? -5.027 15.367 9.148 1 96.69 98 VAL A O 1
ATOM 783 N N . LEU A 1 99 ? -5.402 17.516 9.281 1 96.06 99 LEU A N 1
ATOM 784 C CA . LEU A 1 99 ? -3.984 17.828 9.367 1 96.06 99 LEU A CA 1
ATOM 785 C C . LEU A 1 99 ? -3.338 17.125 10.555 1 96.06 99 LEU A C 1
ATOM 787 O O . LEU A 1 99 ? -2.207 16.641 10.461 1 96.06 99 LEU A O 1
ATOM 791 N N . PRO A 1 100 ? -4.043 17.062 11.742 1 95.31 100 PRO A N 1
ATOM 792 C CA . PRO A 1 100 ? -3.436 16.328 12.852 1 95.31 100 PRO A CA 1
ATOM 793 C C . PRO A 1 100 ? -3.176 14.859 12.508 1 95.31 100 PRO A C 1
ATOM 795 O O . PRO A 1 100 ? -2.172 14.289 12.938 1 95.31 100 PRO A O 1
ATOM 798 N N . LEU A 1 101 ? -4.047 14.25 11.734 1 94.69 101 LEU A N 1
ATOM 799 C CA . LEU A 1 101 ? -3.877 12.859 11.312 1 94.69 101 LEU A CA 1
ATOM 800 C C . LEU A 1 101 ? -2.662 12.719 10.398 1 94.69 101 LEU A C 1
ATOM 802 O O . LEU A 1 101 ? -1.846 11.812 10.586 1 94.69 101 LEU A O 1
ATOM 806 N N . LEU A 1 102 ? -2.531 13.617 9.461 1 94.88 102 LEU A N 1
ATOM 807 C CA . LEU A 1 102 ? -1.422 13.562 8.516 1 94.88 102 LEU A CA 1
ATOM 808 C C . LEU A 1 102 ? -0.096 13.836 9.219 1 94.88 102 LEU A C 1
ATOM 810 O O . LEU A 1 102 ? 0.926 13.234 8.875 1 94.88 102 LEU A O 1
ATOM 814 N N . THR A 1 103 ? -0.15 14.727 10.188 1 94.81 103 THR A N 1
ATOM 815 C CA . THR A 1 103 ? 1.051 15.062 10.945 1 94.81 103 THR A CA 1
ATOM 816 C C . THR A 1 103 ? 1.546 13.852 11.734 1 94.81 103 THR A C 1
ATOM 818 O O . THR A 1 103 ? 2.752 13.617 11.82 1 94.81 103 THR A O 1
ATOM 821 N N . LYS A 1 104 ? 0.618 13.102 12.273 1 94.88 104 LYS A N 1
ATOM 822 C CA . LYS A 1 104 ? 0.966 11.891 13.008 1 94.88 104 LYS A CA 1
ATOM 823 C C . LYS A 1 104 ? 1.74 10.914 12.125 1 94.88 104 LYS A C 1
ATOM 825 O O . LYS A 1 104 ? 2.773 10.383 12.539 1 94.88 104 LYS A O 1
ATOM 830 N N . ILE A 1 105 ? 1.274 10.75 10.953 1 94.56 105 ILE A N 1
ATOM 831 C CA . ILE A 1 105 ? 1.91 9.836 10 1 94.56 105 ILE A CA 1
ATOM 832 C C . ILE A 1 105 ? 3.279 10.383 9.602 1 94.56 105 ILE A C 1
ATOM 834 O O . ILE A 1 105 ? 4.273 9.656 9.617 1 94.56 105 ILE A O 1
ATOM 838 N N . GLN A 1 106 ? 3.316 11.625 9.289 1 93.81 106 GLN A N 1
ATOM 839 C CA . GLN A 1 106 ? 4.547 12.266 8.828 1 93.81 106 GLN A CA 1
ATOM 840 C C . GLN A 1 106 ? 5.633 12.188 9.898 1 93.81 106 GLN A C 1
ATOM 842 O O . GLN A 1 106 ? 6.809 11.977 9.586 1 93.81 106 GLN A O 1
ATOM 847 N N . GLU A 1 107 ? 5.238 12.391 11.125 1 95.5 107 GLU A N 1
ATOM 848 C CA . GLU A 1 107 ? 6.203 12.336 12.219 1 95.5 107 GLU A CA 1
ATOM 849 C C . GLU A 1 107 ? 6.77 10.93 12.383 1 95.5 107 GLU A C 1
ATOM 851 O O . GLU A 1 107 ? 7.973 10.758 12.594 1 95.5 107 GLU A O 1
ATOM 856 N N . ALA A 1 108 ? 5.879 9.922 12.305 1 95.62 108 ALA A N 1
ATOM 857 C CA . ALA A 1 108 ? 6.336 8.539 12.383 1 95.62 108 ALA A CA 1
ATOM 858 C C . ALA A 1 108 ? 7.289 8.211 11.242 1 95.62 108 ALA A C 1
ATOM 860 O O . ALA A 1 108 ? 8.32 7.566 11.453 1 95.62 108 ALA A O 1
ATOM 861 N N . GLU A 1 109 ? 6.941 8.711 10.016 1 95.75 109 GLU A N 1
ATOM 862 C CA . GLU A 1 109 ? 7.797 8.508 8.852 1 95.75 109 GLU A CA 1
ATOM 863 C C . GLU A 1 109 ? 9.164 9.156 9.047 1 95.75 109 GLU A C 1
ATOM 865 O O . GLU A 1 109 ? 10.195 8.547 8.773 1 95.75 109 GLU A O 1
ATOM 870 N N . THR A 1 110 ? 9.141 10.414 9.531 1 96 110 THR A N 1
ATOM 871 C CA . THR A 1 110 ? 10.359 11.18 9.734 1 96 110 THR A CA 1
ATOM 872 C C . THR A 1 110 ? 11.25 10.508 10.781 1 96 110 THR A C 1
ATOM 874 O O . THR A 1 110 ? 12.461 10.391 10.586 1 96 110 THR A O 1
ATOM 877 N N . GLU A 1 111 ? 10.664 10 11.812 1 96.56 111 GLU A N 1
ATOM 878 C CA . GLU A 1 111 ? 11.422 9.328 12.867 1 96.56 111 GLU A CA 1
ATOM 879 C C . GLU A 1 111 ? 12.016 8.016 12.367 1 96.56 111 GLU A C 1
ATOM 881 O O . GLU A 1 111 ? 13.141 7.656 12.719 1 96.56 111 GLU A O 1
ATOM 886 N N . ALA A 1 112 ? 11.266 7.285 11.539 1 97 112 ALA A N 1
ATOM 887 C CA . ALA A 1 112 ? 11.75 6.02 11 1 97 112 ALA A CA 1
ATOM 888 C C . ALA A 1 112 ? 12.93 6.238 10.055 1 97 112 ALA A C 1
ATOM 890 O O . ALA A 1 112 ? 13.938 5.539 10.141 1 97 112 ALA A O 1
ATOM 891 N N . ILE A 1 113 ? 12.852 7.238 9.195 1 97 113 ILE A N 1
ATOM 892 C CA . ILE A 1 113 ? 13.914 7.535 8.242 1 97 113 ILE A CA 1
ATOM 893 C C . ILE A 1 113 ? 15.133 8.078 8.977 1 97 113 ILE A C 1
ATOM 895 O O . ILE A 1 113 ? 16.281 7.805 8.586 1 97 113 ILE A O 1
ATOM 899 N N . ALA A 1 114 ? 14.945 8.797 10.086 1 96.12 114 ALA A N 1
ATOM 900 C CA . ALA A 1 114 ? 16.016 9.453 10.844 1 96.12 114 ALA A CA 1
ATOM 901 C C . ALA A 1 114 ? 16.875 8.43 11.562 1 96.12 114 ALA A C 1
ATOM 903 O O . ALA A 1 114 ? 17.953 8.758 12.07 1 96.12 114 ALA A O 1
ATOM 904 N N . ALA A 1 115 ? 16.422 7.168 11.586 1 95.69 115 ALA A N 1
ATOM 905 C CA . ALA A 1 115 ? 17.219 6.102 12.188 1 95.69 115 ALA A CA 1
ATOM 906 C C . ALA A 1 115 ? 18.438 5.773 11.328 1 95.69 115 ALA A C 1
ATOM 908 O O . ALA A 1 115 ? 19.359 5.098 11.781 1 95.69 115 ALA A O 1
ATOM 909 N N . PHE A 1 116 ? 18.453 6.273 10.133 1 97.69 116 PHE A N 1
ATOM 910 C CA . PHE A 1 116 ? 19.531 6.016 9.188 1 97.69 116 PHE A CA 1
ATOM 911 C C . PHE A 1 116 ? 20.422 7.246 9.023 1 97.69 116 PHE A C 1
ATOM 913 O O . PHE A 1 116 ? 19.953 8.375 9.18 1 97.69 116 PHE A O 1
ATOM 920 N N . SER A 1 117 ? 21.734 7.031 8.734 1 97.19 117 SER A N 1
ATOM 921 C CA . SER A 1 117 ? 22.609 8.141 8.383 1 97.19 117 SER A CA 1
ATOM 922 C C . SER A 1 117 ? 22.156 8.812 7.09 1 97.19 117 SER A C 1
ATOM 924 O O . SER A 1 117 ? 21.375 8.242 6.328 1 97.19 117 SER A O 1
ATOM 926 N N . GLU A 1 118 ? 22.625 10.008 6.898 1 96.06 118 GLU A N 1
ATOM 927 C CA . GLU A 1 118 ? 22.281 10.711 5.668 1 96.06 118 GLU A CA 1
ATOM 928 C C . GLU A 1 118 ? 22.672 9.898 4.438 1 96.06 118 GLU A C 1
ATOM 930 O O . GLU A 1 118 ? 21.922 9.844 3.463 1 96.06 118 GLU A O 1
ATOM 935 N N . GLU A 1 119 ? 23.797 9.266 4.535 1 97 119 GLU A N 1
ATOM 936 C CA . GLU A 1 119 ? 24.266 8.445 3.426 1 97 119 GLU A CA 1
ATOM 937 C C . GLU A 1 119 ? 23.359 7.242 3.205 1 97 119 GLU A C 1
ATOM 939 O O . GLU A 1 119 ? 23.031 6.902 2.066 1 97 119 GLU A O 1
ATOM 944 N N . GLU A 1 120 ? 22.922 6.617 4.266 1 96.88 120 GLU A N 1
ATOM 945 C CA . GLU A 1 120 ? 22.031 5.469 4.188 1 96.88 120 GLU A CA 1
ATOM 946 C C . GLU A 1 120 ? 20.672 5.871 3.617 1 96.88 120 GLU A C 1
ATOM 948 O O . GLU A 1 120 ? 20.078 5.129 2.828 1 96.88 120 GLU A O 1
ATOM 953 N N . GLN A 1 121 ? 20.188 7.039 4.008 1 97.44 121 GLN A N 1
ATOM 954 C CA . GLN A 1 121 ? 18.906 7.527 3.504 1 97.44 121 GLN A CA 1
ATOM 955 C C . GLN A 1 121 ? 18.938 7.719 1.991 1 97.44 121 GLN A C 1
ATOM 957 O O . GLN A 1 121 ? 18.031 7.289 1.28 1 97.44 121 GLN A O 1
ATOM 962 N N . LEU A 1 122 ? 20.031 8.344 1.534 1 96.62 122 LEU A N 1
ATOM 963 C CA . LEU A 1 122 ? 20.188 8.594 0.105 1 96.62 122 LEU A CA 1
ATOM 964 C C . LEU A 1 122 ? 20.266 7.289 -0.671 1 96.62 122 LEU A C 1
ATOM 966 O O . LEU A 1 122 ? 19.688 7.16 -1.748 1 96.62 122 LEU A O 1
ATOM 970 N N . LYS A 1 123 ? 20.953 6.336 -0.119 1 96.75 123 LYS A N 1
ATOM 971 C CA . LYS 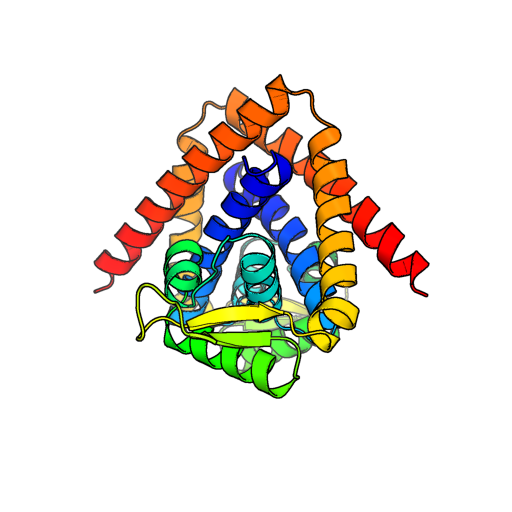A 1 123 ? 21.078 5.031 -0.763 1 96.75 123 LYS A CA 1
ATOM 972 C C . LYS A 1 123 ? 19.734 4.312 -0.81 1 96.75 123 LYS A C 1
ATOM 974 O O . LYS A 1 123 ? 19.375 3.729 -1.834 1 96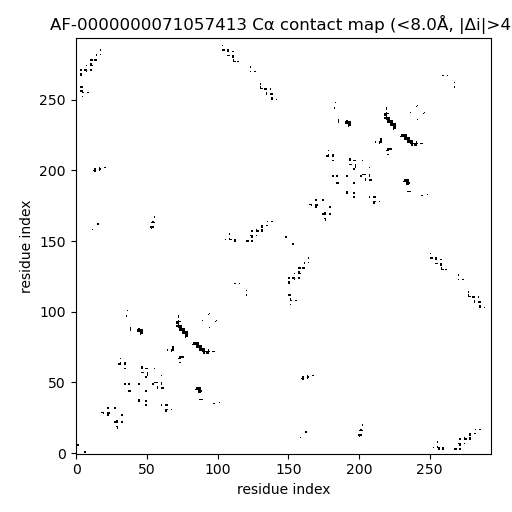.75 123 LYS A O 1
ATOM 979 N N . LEU A 1 124 ? 19.016 4.324 0.311 1 97.31 124 LEU A N 1
ATOM 980 C CA . LEU A 1 124 ? 17.703 3.703 0.388 1 97.31 124 LEU A CA 1
ATOM 981 C C . LEU A 1 124 ? 16.766 4.297 -0.651 1 97.31 124 LEU A C 1
ATOM 983 O O . LEU A 1 124 ? 16.109 3.562 -1.391 1 97.31 124 LEU A O 1
ATOM 987 N N . ILE A 1 125 ? 16.734 5.582 -0.775 1 96.88 125 ILE A N 1
ATOM 988 C CA . ILE A 1 125 ? 15.844 6.285 -1.697 1 96.88 125 ILE A CA 1
ATOM 989 C C . ILE A 1 125 ? 16.234 5.961 -3.137 1 96.88 125 ILE A C 1
ATOM 991 O O . ILE A 1 125 ? 15.375 5.711 -3.982 1 96.88 125 ILE A O 1
ATOM 995 N N . SER A 1 126 ? 17.547 5.938 -3.355 1 97.12 126 SER A N 1
ATOM 996 C CA . SER A 1 126 ? 18.031 5.625 -4.699 1 97.12 126 SER A CA 1
ATOM 997 C C . SER A 1 126 ? 17.656 4.207 -5.102 1 97.12 126 SER A C 1
ATOM 999 O O . SER A 1 126 ? 17.25 3.967 -6.242 1 97.12 126 SER A O 1
ATOM 1001 N N . MET A 1 127 ? 17.812 3.277 -4.23 1 97.31 127 MET A N 1
ATOM 1002 C CA . MET A 1 127 ? 17.469 1.888 -4.516 1 97.31 127 MET A CA 1
ATOM 1003 C C . MET A 1 127 ? 15.961 1.732 -4.719 1 97.31 127 MET A C 1
ATOM 1005 O O . MET A 1 127 ? 15.523 1.019 -5.621 1 97.31 127 MET A O 1
ATOM 1009 N N . MET A 1 128 ? 15.18 2.447 -3.912 1 96.62 128 MET A N 1
ATOM 1010 C CA . MET A 1 128 ? 13.727 2.391 -4.047 1 96.62 128 MET A CA 1
ATOM 1011 C C . MET A 1 128 ? 13.281 2.977 -5.379 1 96.62 128 MET A C 1
ATOM 1013 O O . MET A 1 128 ? 12.352 2.469 -6.004 1 96.62 128 MET A O 1
ATOM 1017 N N . ARG A 1 129 ? 13.906 4.027 -5.781 1 95.69 129 ARG A N 1
ATOM 1018 C CA . ARG A 1 129 ? 13.594 4.629 -7.07 1 95.69 129 ARG A CA 1
ATOM 1019 C C . ARG A 1 129 ? 13.844 3.646 -8.211 1 95.69 129 ARG A C 1
ATOM 1021 O O . ARG A 1 129 ? 13.016 3.5 -9.109 1 95.69 129 ARG A O 1
ATOM 1028 N N . THR A 1 130 ? 15.023 3.006 -8.172 1 97.44 130 THR A N 1
ATOM 1029 C CA . THR A 1 130 ? 15.367 2.02 -9.195 1 97.44 130 THR A CA 1
ATOM 1030 C C . THR A 1 130 ? 14.367 0.865 -9.188 1 97.44 130 THR A C 1
ATOM 1032 O O . THR A 1 130 ? 13.891 0.444 -10.242 1 97.44 130 THR A O 1
ATOM 1035 N N . TYR A 1 131 ? 14.039 0.372 -7.977 1 97.19 131 TYR A N 1
ATOM 1036 C CA . TYR A 1 131 ? 13.047 -0.694 -7.863 1 97.19 131 TYR A CA 1
ATOM 1037 C C . TYR A 1 131 ? 11.719 -0.27 -8.469 1 97.19 131 TYR A C 1
ATOM 1039 O O . TYR A 1 131 ? 11.117 -1.017 -9.242 1 97.19 131 TYR A O 1
ATOM 1047 N N . ASP A 1 132 ? 11.258 0.903 -8.055 1 94.62 132 ASP A N 1
ATOM 1048 C CA . ASP A 1 132 ? 9.977 1.438 -8.523 1 94.62 132 ASP A CA 1
ATOM 1049 C C . ASP A 1 132 ? 9.938 1.504 -10.047 1 94.62 132 ASP A C 1
ATOM 1051 O O . ASP A 1 132 ? 8.961 1.078 -10.664 1 94.62 132 ASP A O 1
ATOM 1055 N N . GLU A 1 133 ? 10.961 2.002 -10.672 1 94.62 133 GLU A N 1
ATOM 1056 C CA . GLU A 1 133 ? 11.031 2.168 -12.117 1 94.62 133 GLU A CA 1
ATOM 1057 C C . GLU A 1 133 ? 10.953 0.821 -12.836 1 94.62 133 GLU A C 1
ATOM 1059 O O . GLU A 1 133 ? 10.172 0.654 -13.773 1 94.62 133 GLU A O 1
ATOM 1064 N N . ILE A 1 134 ? 11.727 -0.149 -12.398 1 96.12 134 ILE A N 1
ATOM 1065 C CA . ILE A 1 134 ? 11.766 -1.46 -13.039 1 96.12 134 ILE A CA 1
ATOM 1066 C C . ILE A 1 134 ? 10.445 -2.188 -12.805 1 96.12 134 ILE A C 1
ATOM 1068 O O . ILE A 1 134 ? 9.875 -2.773 -13.727 1 96.12 134 ILE A O 1
ATOM 1072 N N . PHE A 1 135 ? 9.93 -2.121 -11.57 1 95.88 135 PHE A N 1
ATOM 1073 C CA . PHE A 1 135 ? 8.68 -2.789 -11.234 1 95.88 135 PHE A CA 1
ATOM 1074 C C . PHE A 1 135 ? 7.539 -2.26 -12.094 1 95.88 135 PHE A C 1
ATOM 1076 O O . PHE A 1 135 ? 6.777 -3.039 -12.672 1 95.88 135 PHE A O 1
ATOM 1083 N N . LYS A 1 136 ? 7.461 -1.004 -12.188 1 91.06 136 LYS A N 1
ATOM 1084 C CA . LYS A 1 136 ? 6.426 -0.377 -13 1 91.06 136 LYS A CA 1
ATOM 1085 C C . LYS A 1 136 ? 6.559 -0.783 -14.461 1 91.06 136 LYS A C 1
ATOM 1087 O O . LYS A 1 136 ? 5.562 -1.111 -15.117 1 91.06 136 LYS A O 1
ATOM 1092 N N . GLU A 1 137 ? 7.738 -0.695 -14.961 1 93.12 137 GLU A N 1
ATOM 1093 C CA . GLU A 1 137 ? 7.996 -1.067 -16.344 1 93.12 137 GLU A CA 1
ATOM 1094 C C . GLU A 1 137 ? 7.566 -2.506 -16.625 1 93.12 137 GLU A C 1
ATOM 1096 O O . GLU A 1 137 ? 6.922 -2.785 -17.641 1 93.12 137 GLU A O 1
ATOM 1101 N N . LYS A 1 138 ? 7.977 -3.369 -15.719 1 94.06 138 LYS A N 1
ATOM 1102 C CA . LYS A 1 138 ? 7.68 -4.785 -15.914 1 94.06 138 LYS A CA 1
ATOM 1103 C C . LYS A 1 138 ? 6.18 -5.051 -15.797 1 94.06 138 LYS A C 1
ATOM 1105 O O . LYS A 1 138 ? 5.625 -5.855 -16.547 1 94.06 138 LYS A O 1
ATOM 1110 N N . MET A 1 139 ? 5.484 -4.359 -14.898 1 92.81 139 MET A N 1
ATOM 1111 C CA . MET A 1 139 ? 4.047 -4.531 -14.719 1 92.81 139 MET A CA 1
ATOM 1112 C C . MET A 1 139 ? 3.279 -3.977 -15.914 1 92.81 139 MET A C 1
ATOM 1114 O O . MET A 1 139 ? 2.307 -4.582 -16.375 1 92.81 139 MET A O 1
ATOM 1118 N N . LEU A 1 140 ? 3.74 -2.893 -16.406 1 86.44 140 LEU A N 1
ATOM 1119 C CA . LEU A 1 140 ? 3.115 -2.291 -17.578 1 86.44 140 LEU A CA 1
ATOM 1120 C C . LEU A 1 140 ? 3.271 -3.189 -18.797 1 86.44 140 LEU A C 1
ATOM 1122 O O . LEU A 1 140 ? 2.342 -3.328 -19.594 1 86.44 140 LEU A O 1
ATOM 1126 N N . ALA A 1 141 ? 4.469 -3.746 -18.984 1 88.44 141 ALA A N 1
ATOM 1127 C CA . ALA A 1 141 ? 4.738 -4.641 -20.094 1 88.44 141 ALA A CA 1
ATOM 1128 C C . ALA A 1 141 ? 3.822 -5.863 -20.062 1 88.44 141 ALA A C 1
ATOM 1130 O O . ALA A 1 141 ? 3.402 -6.367 -21.109 1 88.44 141 ALA A O 1
ATOM 1131 N N . ARG A 1 142 ? 3.477 -6.262 -18.922 1 86.19 142 ARG A N 1
ATOM 1132 C CA . ARG A 1 142 ? 2.66 -7.461 -18.75 1 86.19 142 ARG A CA 1
ATOM 1133 C C . ARG A 1 142 ? 1.178 -7.141 -18.922 1 86.19 142 ARG A C 1
ATOM 1135 O O . ARG A 1 142 ? 0.38 -8.023 -19.234 1 86.19 142 ARG A O 1
ATOM 1142 N N . ASP A 1 143 ? 0.705 -5.992 -18.656 1 79.25 143 ASP A N 1
ATOM 1143 C CA . ASP A 1 143 ? -0.66 -5.543 -18.922 1 79.25 143 ASP A CA 1
ATOM 1144 C C . ASP A 1 143 ? -0.93 -5.441 -20.422 1 79.25 143 ASP A C 1
ATOM 1146 O O . ASP A 1 143 ? -2.033 -5.742 -20.875 1 79.25 143 ASP A O 1
ATOM 1150 N N . GLU A 1 144 ? 0.045 -4.93 -21.125 1 71.62 144 GLU A N 1
ATOM 1151 C CA . GLU A 1 144 ? -0.076 -4.766 -22.578 1 71.62 144 GLU A CA 1
ATOM 1152 C C . GLU A 1 144 ? -0.094 -6.117 -23.281 1 71.62 144 GLU A C 1
ATOM 1154 O O . GLU A 1 144 ? -0.741 -6.27 -24.328 1 71.62 144 GLU A O 1
ATOM 1159 N N . GLU A 1 145 ? 0.661 -7.074 -22.719 1 67.94 145 GLU A N 1
ATOM 1160 C CA . GLU A 1 145 ? 0.723 -8.398 -23.344 1 67.94 145 GLU A CA 1
ATOM 1161 C C . GLU A 1 145 ? -0.617 -9.117 -23.234 1 67.94 145 GLU A C 1
ATOM 1163 O O . GLU A 1 145 ? -0.946 -9.961 -24.078 1 67.94 145 GLU A O 1
ATOM 1168 N N . GLU A 1 146 ? -1.39 -8.812 -22.219 1 62.38 146 GLU A N 1
ATOM 1169 C CA . GLU A 1 146 ? -2.693 -9.453 -22.078 1 62.38 146 GLU A CA 1
ATOM 1170 C C . GLU A 1 146 ? -3.727 -8.812 -23 1 62.38 146 GLU A C 1
ATOM 1172 O O . GLU A 1 146 ? -4.793 -9.383 -23.234 1 62.38 146 GLU A O 1
ATOM 1177 N N . GLU A 1 147 ? -3.488 -7.594 -23.5 1 52.5 147 GLU A N 1
ATOM 1178 C CA . GLU A 1 147 ? -4.34 -7.047 -24.562 1 52.5 147 GLU A CA 1
ATOM 1179 C C . GLU A 1 147 ? -3.957 -7.613 -25.922 1 52.5 147 GLU A C 1
ATOM 1181 O O . GLU A 1 147 ? -2.787 -7.918 -26.172 1 52.5 147 GLU A O 1
ATOM 1186 N N . MET B 1 1 ? 12.078 21.469 -1.451 1 49.53 1 MET B N 1
ATOM 1187 C CA . MET B 1 1 ? 12.758 20.172 -1.49 1 49.53 1 MET B CA 1
ATOM 1188 C C . MET B 1 1 ? 12.062 19.156 -0.586 1 49.53 1 MET B C 1
ATOM 1190 O O . MET B 1 1 ? 11.805 19.438 0.586 1 49.53 1 MET B O 1
ATOM 1194 N N . ILE B 1 2 ? 11.367 18.188 -1.085 1 70.56 2 ILE B N 1
ATOM 1195 C CA . ILE B 1 2 ? 10.609 17.281 -0.246 1 70.56 2 ILE B CA 1
ATOM 1196 C C . ILE B 1 2 ? 11.555 16.5 0.666 1 70.56 2 ILE B C 1
ATOM 1198 O O . ILE B 1 2 ? 12.711 16.266 0.308 1 70.56 2 ILE B O 1
ATOM 1202 N N . SER B 1 3 ? 11.273 16.453 1.873 1 86.31 3 SER B N 1
ATOM 1203 C CA . SER B 1 3 ? 12.086 15.742 2.865 1 86.31 3 SER B CA 1
ATOM 1204 C C . SER B 1 3 ? 12.383 14.312 2.424 1 86.31 3 SER B C 1
ATOM 1206 O O . SER B 1 3 ? 11.75 13.797 1.501 1 86.31 3 SER B O 1
ATOM 1208 N N . ARG B 1 4 ? 13.539 13.742 2.941 1 88.5 4 ARG B N 1
ATOM 1209 C CA . ARG B 1 4 ? 13.883 12.359 2.646 1 88.5 4 ARG B CA 1
ATOM 1210 C C . ARG B 1 4 ? 12.734 11.422 2.98 1 88.5 4 ARG B C 1
ATOM 1212 O O . ARG B 1 4 ? 12.469 10.461 2.246 1 88.5 4 ARG B O 1
ATOM 1219 N N . ALA B 1 5 ? 12.078 11.727 4.055 1 90.69 5 ALA B N 1
ATOM 1220 C CA . ALA B 1 5 ? 10.93 10.922 4.465 1 90.69 5 ALA B CA 1
ATOM 1221 C C . ALA B 1 5 ? 9.812 10.992 3.424 1 90.69 5 ALA B C 1
ATOM 1223 O O . ALA B 1 5 ? 9.227 9.969 3.068 1 90.69 5 ALA B O 1
ATOM 1224 N N . GLU B 1 6 ? 9.625 12.164 2.904 1 87.5 6 GLU B N 1
ATOM 1225 C CA . GLU B 1 6 ? 8.578 12.375 1.908 1 87.5 6 GLU B CA 1
ATOM 1226 C C . GLU B 1 6 ? 8.914 11.664 0.598 1 87.5 6 GLU B C 1
ATOM 1228 O O . GLU B 1 6 ? 8.047 11.055 -0.026 1 87.5 6 GLU B O 1
ATOM 1233 N N . GLU B 1 7 ? 10.109 11.781 0.223 1 88.62 7 GLU B N 1
ATOM 1234 C CA . GLU B 1 7 ? 10.539 11.117 -1.004 1 88.62 7 GLU B CA 1
ATOM 1235 C C . GLU B 1 7 ? 10.383 9.602 -0.895 1 88.62 7 GLU B C 1
ATOM 1237 O O . GLU B 1 7 ? 9.875 8.953 -1.812 1 88.62 7 GLU B O 1
ATOM 1242 N N . PHE B 1 8 ? 10.875 9.062 0.208 1 93.69 8 PHE B N 1
ATOM 1243 C CA . PHE B 1 8 ? 10.766 7.633 0.448 1 93.69 8 PHE B CA 1
ATOM 1244 C C . PHE B 1 8 ? 9.305 7.191 0.438 1 93.69 8 PHE B C 1
ATOM 1246 O O . PHE B 1 8 ? 8.961 6.18 -0.182 1 93.69 8 PHE B O 1
ATOM 1253 N N . CYS B 1 9 ? 8.477 7.961 1.059 1 89.38 9 CYS B N 1
ATOM 1254 C CA . CYS B 1 9 ? 7.051 7.656 1.142 1 89.38 9 CYS B CA 1
ATOM 1255 C C . CYS B 1 9 ? 6.398 7.715 -0.235 1 89.38 9 CYS B C 1
ATOM 1257 O O . CYS B 1 9 ? 5.566 6.867 -0.57 1 89.38 9 CYS B O 1
ATOM 1259 N N . GLN B 1 10 ? 6.77 8.688 -0.989 1 84.44 10 GLN B N 1
ATOM 1260 C CA . GLN B 1 10 ? 6.207 8.82 -2.33 1 84.44 10 GLN B CA 1
ATOM 1261 C C . GLN B 1 10 ? 6.551 7.605 -3.191 1 84.44 10 GLN B C 1
ATOM 1263 O O . GLN B 1 10 ? 5.719 7.125 -3.963 1 84.44 10 GLN B O 1
ATOM 1268 N N . LEU B 1 11 ? 7.758 7.09 -3.096 1 89.38 11 LEU B N 1
ATOM 1269 C CA . LEU B 1 11 ? 8.188 5.93 -3.869 1 89.38 11 LEU B CA 1
ATOM 1270 C C . LEU B 1 11 ? 7.434 4.676 -3.441 1 89.38 11 LEU B C 1
ATOM 1272 O O . LEU B 1 11 ? 7.016 3.881 -4.285 1 89.38 11 LEU B O 1
ATOM 1276 N N . ARG B 1 12 ? 7.258 4.516 -2.145 1 90.06 12 ARG B N 1
ATOM 1277 C CA . ARG B 1 12 ? 6.48 3.387 -1.646 1 90.06 12 ARG B CA 1
ATOM 1278 C C . ARG B 1 12 ? 5.039 3.451 -2.143 1 90.06 12 ARG B C 1
ATOM 1280 O O . ARG B 1 12 ? 4.477 2.436 -2.561 1 90.06 12 ARG B O 1
ATOM 1287 N N . GLN B 1 13 ? 4.5 4.59 -2.076 1 84.56 13 GLN B N 1
ATOM 1288 C CA . GLN B 1 13 ? 3.123 4.781 -2.52 1 84.56 13 GLN B CA 1
ATOM 1289 C C . GLN B 1 13 ? 2.982 4.508 -4.016 1 84.56 13 GLN B C 1
ATOM 1291 O O . GLN B 1 13 ? 1.988 3.928 -4.453 1 84.56 13 GLN B O 1
ATOM 1296 N N . ASP B 1 14 ? 3.986 4.969 -4.758 1 84.62 14 ASP B N 1
ATOM 1297 C CA . ASP B 1 14 ? 3.975 4.707 -6.191 1 84.62 14 ASP B CA 1
ATOM 1298 C 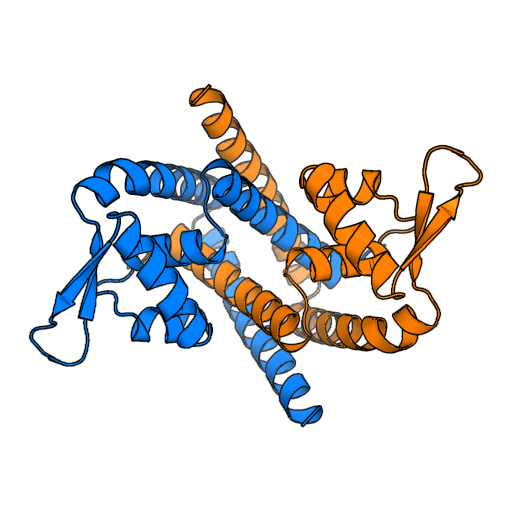C . ASP B 1 14 ? 3.904 3.209 -6.477 1 84.62 14 ASP B C 1
ATOM 1300 O O . ASP B 1 14 ? 3.129 2.77 -7.332 1 84.62 14 ASP B O 1
ATOM 1304 N N . ILE B 1 15 ? 4.645 2.451 -5.805 1 90.44 15 ILE B N 1
ATOM 1305 C CA . ILE B 1 15 ? 4.68 1.004 -5.977 1 90.44 15 ILE B CA 1
ATOM 1306 C C . ILE B 1 15 ? 3.334 0.404 -5.574 1 90.44 15 ILE B C 1
ATOM 1308 O O . ILE B 1 15 ? 2.783 -0.435 -6.293 1 90.44 15 ILE B O 1
ATOM 1312 N N . GLU B 1 16 ? 2.818 0.873 -4.465 1 87.69 16 GLU B N 1
ATOM 1313 C CA . GLU B 1 16 ? 1.544 0.358 -3.973 1 87.69 16 GLU B CA 1
ATOM 1314 C C . GLU B 1 16 ? 0.417 0.644 -4.961 1 87.69 16 GLU B C 1
ATOM 1316 O O . GLU B 1 16 ? -0.503 -0.164 -5.109 1 87.69 16 GLU B O 1
ATOM 1321 N N . LEU B 1 17 ? 0.452 1.752 -5.578 1 83.81 17 LEU B N 1
ATOM 1322 C CA . LEU B 1 17 ? -0.578 2.123 -6.543 1 83.81 17 LEU B CA 1
ATOM 1323 C C . LEU B 1 17 ? -0.576 1.169 -7.734 1 83.81 17 LEU B C 1
ATOM 1325 O O . LEU B 1 17 ? -1.628 0.894 -8.312 1 83.81 17 LEU B O 1
ATOM 1329 N N . VAL B 1 18 ? 0.59 0.682 -8.07 1 86.06 18 VAL B N 1
ATOM 1330 C CA . VAL B 1 18 ? 0.665 -0.315 -9.133 1 86.06 18 VAL B CA 1
ATOM 1331 C C . VAL B 1 18 ? -0.096 -1.572 -8.719 1 86.06 18 VAL B C 1
ATOM 1333 O O . VAL B 1 18 ? -0.864 -2.129 -9.508 1 86.06 18 VAL B O 1
ATOM 1336 N N . TYR B 1 19 ? 0.09 -1.963 -7.441 1 89.38 19 TYR B N 1
ATOM 1337 C CA . TYR B 1 19 ? -0.633 -3.121 -6.926 1 89.38 19 TYR B CA 1
ATOM 1338 C C . TYR B 1 19 ? -2.137 -2.871 -6.926 1 89.38 19 TYR B C 1
ATOM 1340 O O . TYR B 1 19 ? -2.916 -3.73 -7.34 1 89.38 19 TYR B O 1
ATOM 1348 N N . ASP B 1 20 ? -2.516 -1.775 -6.473 1 85.19 20 ASP B N 1
ATOM 1349 C CA . ASP B 1 20 ? -3.928 -1.422 -6.367 1 85.19 20 ASP B CA 1
ATOM 1350 C C . ASP B 1 20 ? -4.594 -1.402 -7.742 1 85.19 20 ASP B C 1
ATOM 1352 O O . ASP B 1 20 ? -5.695 -1.926 -7.91 1 85.19 20 ASP B O 1
ATOM 1356 N N . ASN B 1 21 ? -3.957 -0.739 -8.664 1 82.81 21 ASN B N 1
ATOM 1357 C CA . ASN B 1 21 ? -4.477 -0.696 -10.031 1 82.81 21 ASN B CA 1
ATOM 1358 C C . ASN B 1 21 ? -4.602 -2.096 -10.625 1 82.81 21 ASN B C 1
ATOM 1360 O O . ASN B 1 21 ? -5.602 -2.41 -11.273 1 82.81 21 ASN B O 1
ATOM 1364 N N . PHE B 1 22 ? -3.58 -2.904 -10.422 1 88 22 PHE B N 1
ATOM 1365 C CA . PHE B 1 22 ? -3.602 -4.277 -10.906 1 88 22 PHE B CA 1
ATOM 1366 C C . PHE B 1 22 ? -4.77 -5.047 -10.305 1 88 22 PHE B C 1
ATOM 1368 O O . PHE B 1 22 ? -5.477 -5.77 -11.016 1 88 22 PHE B O 1
ATOM 1375 N N . ALA B 1 23 ? -4.961 -4.887 -8.953 1 89.62 23 ALA B N 1
ATOM 1376 C CA . ALA B 1 23 ? -6.078 -5.539 -8.266 1 89.62 23 ALA B CA 1
ATOM 1377 C C . ALA B 1 23 ? -7.41 -5.098 -8.859 1 89.62 23 ALA B C 1
ATOM 1379 O O . ALA B 1 23 ? -8.234 -5.938 -9.242 1 89.62 23 ALA B O 1
ATOM 1380 N N . ARG B 1 24 ? -7.594 -3.875 -9.078 1 83.88 24 ARG B N 1
ATOM 1381 C CA . ARG B 1 24 ? -8.836 -3.307 -9.586 1 83.88 24 ARG B CA 1
ATOM 1382 C C . ARG B 1 24 ? -9.117 -3.789 -11.008 1 83.88 24 ARG B C 1
ATOM 1384 O O . ARG B 1 24 ? -10.25 -4.152 -11.336 1 83.88 24 ARG B O 1
ATOM 1391 N N . MET B 1 25 ? -8.156 -3.789 -11.797 1 84.31 25 MET B N 1
ATOM 1392 C CA . MET B 1 25 ? -8.289 -4.227 -13.18 1 84.31 25 MET B CA 1
ATOM 1393 C C . MET B 1 25 ? -8.719 -5.688 -13.25 1 84.31 25 MET B C 1
ATOM 1395 O O . MET B 1 25 ? -9.297 -6.125 -14.242 1 84.31 25 MET B O 1
ATOM 1399 N N . ASN B 1 26 ? -8.445 -6.355 -12.117 1 89.62 26 ASN B N 1
ATOM 1400 C CA . ASN B 1 26 ? -8.797 -7.77 -12.094 1 89.62 26 ASN B CA 1
ATOM 1401 C C . ASN B 1 26 ? -9.992 -8.031 -11.18 1 89.62 26 ASN B C 1
ATOM 1403 O O . ASN B 1 26 ? -10.203 -9.164 -10.734 1 89.62 26 ASN B O 1
ATOM 1407 N N . GLY B 1 27 ? -10.711 -6.961 -10.812 1 87.88 27 GLY B N 1
ATOM 1408 C CA . GLY B 1 27 ? -11.945 -7.082 -10.055 1 87.88 27 GLY B CA 1
ATOM 1409 C C . GLY B 1 27 ? -11.719 -7.406 -8.594 1 87.88 27 GLY B C 1
ATOM 1410 O O . GLY B 1 27 ? -12.57 -8.023 -7.949 1 87.88 27 GLY B O 1
ATOM 1411 N N . LEU B 1 28 ? -10.555 -7.082 -8.086 1 92 28 LEU B N 1
ATOM 1412 C CA . LEU B 1 28 ? -10.188 -7.371 -6.707 1 92 28 LEU B CA 1
ATOM 1413 C C . LEU B 1 28 ? -9.93 -6.082 -5.934 1 92 28 LEU B C 1
ATOM 1415 O O . LEU B 1 28 ? -9.492 -5.082 -6.508 1 92 28 LEU B O 1
ATOM 1419 N N . SER B 1 29 ? -10.211 -6.121 -4.637 1 86.12 29 SER B N 1
ATOM 1420 C CA . SER B 1 29 ? -9.672 -5.105 -3.742 1 86.12 29 SER B CA 1
ATOM 1421 C C . SER B 1 29 ? -8.219 -5.402 -3.381 1 86.12 29 SER B C 1
ATOM 1423 O O . SER B 1 29 ? -7.738 -6.52 -3.576 1 86.12 29 SER B O 1
ATOM 1425 N N . TYR B 1 30 ? -7.582 -4.418 -2.896 1 85.38 30 TYR B N 1
ATOM 1426 C CA . TYR B 1 30 ? -6.207 -4.617 -2.455 1 85.38 30 TYR B CA 1
ATOM 1427 C C . TYR B 1 30 ? -6.129 -5.711 -1.397 1 85.38 30 TYR B C 1
ATOM 1429 O O . TYR B 1 30 ? -5.254 -6.578 -1.456 1 85.38 30 TYR B O 1
ATOM 1437 N N . THR B 1 31 ? -7.102 -5.699 -0.498 1 86.62 31 THR B N 1
ATOM 1438 C CA . THR B 1 31 ? -7.113 -6.668 0.592 1 86.62 31 THR B CA 1
ATOM 1439 C C . THR B 1 31 ? -7.316 -8.086 0.055 1 86.62 31 THR B C 1
ATOM 1441 O O . THR B 1 31 ? -6.707 -9.031 0.551 1 86.62 31 THR B O 1
ATOM 1444 N N . ALA B 1 32 ? -8.117 -8.172 -0.918 1 92.25 32 ALA B N 1
ATOM 1445 C CA . ALA B 1 32 ? -8.328 -9.477 -1.538 1 92.25 32 ALA B CA 1
ATOM 1446 C C . ALA B 1 32 ? -7.062 -9.977 -2.225 1 92.25 32 ALA B C 1
ATOM 1448 O O . ALA B 1 32 ? -6.695 -11.148 -2.092 1 92.25 32 ALA B O 1
ATOM 1449 N N . LEU B 1 33 ? -6.422 -9.094 -2.971 1 92.44 33 LEU B N 1
ATOM 1450 C CA . LEU B 1 33 ? -5.168 -9.461 -3.627 1 92.44 33 LEU B CA 1
ATOM 1451 C C . LEU B 1 33 ? -4.121 -9.875 -2.6 1 92.44 33 LEU B C 1
ATOM 1453 O O . LEU B 1 33 ? -3.414 -10.867 -2.795 1 92.44 33 LEU B O 1
ATOM 1457 N N . TYR B 1 34 ? -4.016 -9.117 -1.581 1 90.5 34 TYR B N 1
ATOM 1458 C CA . TYR B 1 34 ? -3.09 -9.461 -0.506 1 90.5 34 TYR B CA 1
ATOM 1459 C C . TYR B 1 34 ? -3.395 -10.844 0.06 1 90.5 34 TYR B C 1
ATOM 1461 O O . TYR B 1 34 ? -2.486 -11.656 0.257 1 90.5 34 TYR B O 1
ATOM 1469 N N . THR B 1 35 ? -4.641 -11.07 0.327 1 93.12 35 THR B N 1
ATOM 1470 C CA . THR B 1 35 ? -5.07 -12.336 0.916 1 93.12 35 THR B CA 1
ATOM 1471 C C . THR B 1 35 ? -4.738 -13.508 -0.011 1 93.12 35 THR B C 1
ATOM 1473 O O . THR B 1 35 ? -4.234 -14.531 0.438 1 93.12 35 THR B O 1
ATOM 1476 N N . LEU B 1 36 ? -4.988 -13.312 -1.237 1 95.81 36 LEU B N 1
ATOM 1477 C CA . LEU B 1 36 ? -4.664 -14.344 -2.221 1 95.81 36 LEU B CA 1
ATOM 1478 C C . LEU B 1 36 ? -3.164 -14.625 -2.24 1 95.81 36 LEU B C 1
ATOM 1480 O O . LEU B 1 36 ? -2.746 -15.781 -2.316 1 95.81 36 LEU B O 1
ATOM 1484 N N . ASN B 1 37 ? -2.404 -13.586 -2.16 1 93.31 37 ASN B N 1
ATOM 1485 C CA . ASN B 1 37 ? -0.954 -13.742 -2.123 1 93.31 37 ASN B CA 1
ATOM 1486 C C . ASN B 1 37 ? -0.504 -14.492 -0.874 1 93.31 37 ASN B C 1
ATOM 1488 O O . ASN B 1 37 ? 0.419 -15.305 -0.934 1 93.31 37 ASN B O 1
ATOM 1492 N N . ALA B 1 38 ? -1.068 -14.18 0.224 1 91.62 38 ALA B N 1
ATOM 1493 C CA . ALA B 1 38 ? -0.757 -14.867 1.474 1 91.62 38 ALA B CA 1
ATOM 1494 C C . ALA B 1 38 ? -1.062 -16.359 1.369 1 91.62 38 ALA B C 1
ATOM 1496 O O . ALA B 1 38 ? -0.251 -17.203 1.775 1 91.62 38 ALA B O 1
ATOM 1497 N N . ILE B 1 39 ? -2.215 -16.656 0.8 1 94.69 39 ILE B N 1
ATOM 1498 C CA . ILE B 1 39 ? -2.609 -18.062 0.626 1 94.69 39 ILE B CA 1
ATOM 1499 C C . ILE B 1 39 ? -1.591 -18.781 -0.257 1 94.69 39 ILE B C 1
ATOM 1501 O O . ILE B 1 39 ? -1.244 -19.922 0 1 94.69 39 ILE B O 1
ATOM 1505 N N . ASN B 1 40 ? -1.108 -18.078 -1.221 1 93.06 40 ASN B N 1
ATOM 1506 C CA . ASN B 1 40 ? -0.157 -18.641 -2.17 1 93.06 40 ASN B CA 1
ATOM 1507 C C . ASN B 1 40 ? 1.22 -18.828 -1.539 1 93.06 40 ASN B C 1
ATOM 1509 O O . ASN B 1 40 ? 1.961 -19.734 -1.917 1 93.06 40 ASN B O 1
ATOM 1513 N N . SER B 1 41 ? 1.58 -18.062 -0.591 1 89.5 41 SER B N 1
ATOM 1514 C CA . SER B 1 41 ? 2.965 -18 -0.137 1 89.5 41 SER B CA 1
ATOM 1515 C C . SER B 1 41 ? 3.139 -18.672 1.215 1 89.5 41 SER B C 1
ATOM 1517 O O . SER B 1 41 ? 4.219 -19.172 1.53 1 89.5 41 SER B O 1
ATOM 1519 N N . ILE B 1 42 ? 2.092 -18.641 2.023 1 87.31 42 ILE B N 1
ATOM 1520 C CA . ILE B 1 42 ? 2.189 -19.188 3.375 1 87.31 42 ILE B CA 1
ATOM 1521 C C . ILE B 1 42 ? 1.824 -20.672 3.365 1 87.31 42 ILE B C 1
ATOM 1523 O O . ILE B 1 42 ? 0.75 -21.047 2.891 1 87.31 42 ILE B O 1
ATOM 1527 N N . GLU B 1 43 ? 2.736 -21.406 3.879 1 87.31 43 GLU B N 1
ATOM 1528 C CA . GLU B 1 43 ? 2.438 -22.828 4.039 1 87.31 43 GLU B CA 1
ATOM 1529 C C . GLU B 1 43 ? 1.354 -23.047 5.09 1 87.31 43 GLU B C 1
ATOM 1531 O O . GLU B 1 43 ? 1.42 -22.484 6.188 1 87.31 43 GLU B O 1
ATOM 1536 N N . LYS B 1 44 ? 0.317 -23.922 4.738 1 91.12 44 LYS B N 1
ATOM 1537 C CA . LYS B 1 44 ? -0.803 -24.172 5.641 1 91.12 44 LYS B CA 1
ATOM 1538 C C . LYS B 1 44 ? -1.402 -22.859 6.141 1 91.12 44 LYS B C 1
ATOM 1540 O O . LYS B 1 44 ? -1.542 -22.641 7.348 1 91.12 44 LYS B O 1
ATOM 1545 N N . CYS B 1 45 ? -1.767 -22.094 5.172 1 93.62 45 CYS B N 1
ATOM 1546 C CA . CYS B 1 45 ? -2.225 -20.734 5.441 1 93.62 45 CYS B CA 1
ATOM 1547 C C . CYS B 1 45 ? -3.588 -20.734 6.121 1 93.62 45 CYS B C 1
ATOM 1549 O O . CYS B 1 45 ? -4.559 -21.266 5.566 1 93.62 45 CYS B O 1
ATOM 1551 N N . THR B 1 46 ? -3.607 -20.234 7.348 1 93.75 46 THR B N 1
ATOM 1552 C CA . THR B 1 46 ? -4.863 -20.062 8.07 1 93.75 46 THR B CA 1
ATOM 1553 C C . THR B 1 46 ? -5.234 -18.578 8.164 1 93.75 46 THR B C 1
ATOM 1555 O O . THR B 1 46 ? -4.387 -17.703 7.953 1 93.75 46 THR B O 1
ATOM 1558 N N . GLN B 1 47 ? -6.527 -18.391 8.383 1 92.56 47 GLN B N 1
ATOM 1559 C CA . GLN B 1 47 ? -6.941 -17 8.57 1 92.56 47 GLN B CA 1
ATOM 1560 C C . GLN B 1 47 ? -6.195 -16.359 9.727 1 92.56 47 GLN B C 1
ATOM 1562 O O . GLN B 1 47 ? -5.863 -15.164 9.672 1 92.56 47 GLN B O 1
ATOM 1567 N N . LYS B 1 48 ? -5.891 -17.125 10.695 1 91.12 48 LYS B N 1
ATOM 1568 C CA . LYS B 1 48 ? -5.133 -16.625 11.836 1 91.12 48 LYS B CA 1
ATOM 1569 C C . LYS B 1 48 ? -3.738 -16.172 11.414 1 91.12 48 LYS B C 1
ATOM 1571 O O . LYS B 1 48 ? -3.275 -15.102 11.836 1 91.12 48 LYS B O 1
ATOM 1576 N N . LYS B 1 49 ? -3.092 -16.938 10.609 1 90.06 49 LYS B N 1
ATOM 1577 C CA . LYS B 1 49 ? -1.763 -16.578 10.125 1 90.06 49 LYS B CA 1
ATOM 1578 C C . LYS B 1 49 ? -1.807 -15.32 9.273 1 90.06 49 LYS B C 1
ATOM 1580 O O . LYS B 1 49 ? -0.914 -14.477 9.359 1 90.06 49 LYS B O 1
ATOM 1585 N N . ILE B 1 50 ? -2.867 -15.18 8.469 1 90.25 50 ILE B N 1
ATOM 1586 C CA . ILE B 1 50 ? -3.016 -14.008 7.609 1 90.25 50 ILE B CA 1
ATOM 1587 C C . ILE B 1 50 ? -3.201 -12.758 8.469 1 90.25 50 ILE B C 1
ATOM 1589 O O . ILE B 1 50 ? -2.566 -11.734 8.219 1 90.25 50 ILE B O 1
ATOM 1593 N N . CYS B 1 51 ? -4.047 -12.859 9.516 1 87.12 51 CYS B N 1
ATOM 1594 C CA . CYS B 1 51 ? -4.273 -11.742 10.422 1 87.12 51 CYS B CA 1
ATOM 1595 C C . CYS B 1 51 ? -2.979 -11.328 11.117 1 87.12 51 CYS B C 1
ATOM 1597 O O . CYS B 1 51 ? -2.658 -10.141 11.188 1 87.12 51 CYS B O 1
ATOM 1599 N N . ALA B 1 52 ? -2.234 -12.305 11.562 1 83.06 52 ALA B N 1
ATOM 1600 C CA . ALA B 1 52 ? -0.994 -12.047 12.289 1 83.06 52 ALA B CA 1
ATOM 1601 C C . ALA B 1 52 ? 0.028 -11.344 11.398 1 83.06 52 ALA B C 1
ATOM 1603 O O . ALA B 1 52 ? 0.756 -10.461 11.859 1 83.06 52 ALA B O 1
ATOM 1604 N N . GLN B 1 53 ? 0.065 -11.711 10.156 1 78.38 53 GLN B N 1
ATOM 1605 C CA . GLN B 1 53 ? 1.043 -11.156 9.227 1 78.38 53 GLN B CA 1
ATOM 1606 C C . GLN B 1 53 ? 0.596 -9.789 8.703 1 78.38 53 GLN B C 1
ATOM 1608 O O . GLN B 1 53 ? 1.424 -8.898 8.484 1 78.38 53 GLN B O 1
ATOM 1613 N N . SER B 1 54 ? -0.696 -9.609 8.469 1 76.19 54 SER B N 1
ATOM 1614 C CA . SER B 1 54 ? -1.2 -8.406 7.82 1 76.19 54 SER B CA 1
ATOM 1615 C C . SER B 1 54 ? -1.631 -7.367 8.852 1 76.19 54 SER B C 1
ATOM 1617 O O . SER B 1 54 ? -1.824 -6.195 8.523 1 76.19 54 SER B O 1
ATOM 1619 N N . PHE B 1 55 ? -1.854 -7.73 10.109 1 72.94 55 PHE B N 1
ATOM 1620 C CA . PHE B 1 55 ? -2.373 -6.879 11.172 1 72.94 55 PHE B CA 1
ATOM 1621 C C . PHE B 1 55 ? -3.77 -6.371 10.828 1 72.94 55 PHE B C 1
ATOM 1623 O O . PHE B 1 55 ? -4.207 -5.344 11.344 1 72.94 55 PHE B O 1
ATOM 1630 N N . MET B 1 56 ? -4.398 -7.031 9.898 1 78 56 MET B N 1
ATOM 1631 C CA . MET B 1 56 ? -5.789 -6.719 9.586 1 78 56 MET B CA 1
ATOM 1632 C C . MET B 1 56 ? -6.734 -7.391 10.578 1 78 56 MET B C 1
ATOM 1634 O O . MET B 1 56 ? -6.496 -8.523 11 1 78 56 MET B O 1
ATOM 1638 N N . PRO B 1 57 ? -7.781 -6.629 10.922 1 81.81 57 PRO B N 1
ATOM 1639 C CA . PRO B 1 57 ? -8.758 -7.246 11.812 1 81.81 57 PRO B CA 1
ATOM 1640 C C . PRO B 1 57 ? -9.328 -8.547 11.266 1 81.81 57 PRO B C 1
ATOM 1642 O O . PRO B 1 57 ? -9.539 -8.672 10.055 1 81.81 57 PRO B O 1
ATOM 1645 N N . LYS B 1 58 ? -9.586 -9.43 12.203 1 88.75 58 LYS B N 1
ATOM 1646 C CA . LYS B 1 58 ? -10.148 -10.734 11.859 1 88.75 58 LYS B CA 1
ATOM 1647 C C . LYS B 1 58 ? -11.422 -10.586 11.039 1 88.75 58 LYS B C 1
ATOM 1649 O O . LYS B 1 58 ? -11.656 -11.359 10.109 1 88.75 58 LYS B O 1
ATOM 1654 N N . GLN B 1 59 ? -12.188 -9.617 11.305 1 88.06 59 GLN B N 1
ATOM 1655 C CA . GLN B 1 59 ? -13.453 -9.398 10.609 1 88.06 59 GLN B CA 1
ATOM 1656 C C . GLN B 1 59 ? -13.227 -9.102 9.133 1 88.06 59 GLN B C 1
ATOM 1658 O O . GLN B 1 59 ? -14 -9.547 8.281 1 88.06 59 GLN B O 1
ATOM 1663 N N . THR B 1 60 ? -12.195 -8.359 8.875 1 83.5 60 THR B N 1
ATOM 1664 C CA . THR B 1 60 ? -11.852 -8.008 7.5 1 83.5 60 THR B CA 1
ATOM 1665 C C . THR B 1 60 ? -11.406 -9.234 6.719 1 83.5 60 THR B C 1
ATOM 1667 O O . THR B 1 60 ? -11.891 -9.492 5.617 1 83.5 60 THR B O 1
ATOM 1670 N N . ILE B 1 61 ? -10.523 -9.953 7.32 1 91.38 61 ILE B N 1
ATOM 1671 C CA . ILE B 1 61 ? -10.008 -11.148 6.66 1 91.38 61 ILE B CA 1
ATOM 1672 C C . ILE B 1 61 ? -11.148 -12.141 6.445 1 91.38 61 ILE B C 1
ATOM 1674 O O . ILE B 1 61 ? -11.25 -12.766 5.387 1 91.38 61 ILE B O 1
ATOM 1678 N N . ASN B 1 62 ? -12.023 -12.281 7.426 1 94.12 62 ASN B N 1
ATOM 1679 C CA . ASN B 1 62 ? -13.164 -13.188 7.305 1 94.12 62 ASN B CA 1
ATOM 1680 C C . ASN B 1 62 ? -14.055 -12.805 6.125 1 94.12 62 ASN B C 1
ATOM 1682 O O . ASN B 1 62 ? -14.484 -13.664 5.359 1 94.12 62 ASN B O 1
ATOM 1686 N N . SER B 1 63 ? -14.312 -11.539 6.059 1 95 63 SER B N 1
ATOM 1687 C CA . SER B 1 63 ? -15.172 -11.07 4.977 1 95 63 SER B CA 1
ATOM 1688 C C . SER B 1 63 ? -14.516 -11.289 3.615 1 95 63 SER B C 1
ATOM 1690 O O . SER B 1 63 ? -15.18 -11.711 2.664 1 95 63 SER B O 1
ATOM 1692 N N . VAL B 1 64 ? -13.297 -11 3.518 1 94.38 64 VAL B N 1
ATOM 1693 C CA . VAL B 1 64 ? -12.562 -11.203 2.271 1 94.38 64 VAL B CA 1
ATOM 1694 C C . VAL B 1 64 ? -12.516 -12.688 1.927 1 94.38 64 VAL B C 1
ATOM 1696 O O . VAL B 1 64 ? -12.758 -13.07 0.779 1 94.38 64 VAL B O 1
ATOM 1699 N N . MET B 1 65 ? -12.242 -13.477 2.947 1 96.56 65 MET B N 1
ATOM 1700 C CA . MET B 1 65 ? -12.188 -14.922 2.748 1 96.56 65 MET B CA 1
ATOM 1701 C C . MET B 1 65 ? -13.516 -15.453 2.24 1 96.56 65 MET B C 1
ATOM 1703 O O . MET B 1 65 ? -13.555 -16.25 1.302 1 96.56 65 MET B O 1
ATOM 1707 N N . LYS B 1 66 ? -14.547 -15.008 2.902 1 97.38 66 LYS B N 1
ATOM 1708 C CA . LYS B 1 66 ? -15.883 -15.406 2.475 1 97.38 66 LYS B CA 1
ATOM 1709 C C . LYS B 1 66 ? -16.125 -15.062 1.005 1 97.38 66 LYS B C 1
ATOM 1711 O O . LYS B 1 66 ? -16.641 -15.883 0.248 1 97.38 66 LYS B O 1
ATOM 1716 N N . GLY B 1 67 ? -15.758 -13.938 0.613 1 97.25 67 GLY B N 1
ATOM 1717 C CA . GLY B 1 67 ? -15.898 -13.523 -0.775 1 97.25 67 GLY B CA 1
ATOM 1718 C C . GLY B 1 67 ? -15.117 -14.406 -1.737 1 97.25 67 GLY B C 1
ATOM 1719 O O . GLY B 1 67 ? -15.602 -14.727 -2.824 1 97.25 67 GLY B O 1
ATOM 1720 N N . LEU B 1 68 ? -13.93 -14.789 -1.363 1 97.69 68 LEU B N 1
ATOM 1721 C CA . LEU B 1 68 ? -13.07 -15.625 -2.201 1 97.69 68 LEU B CA 1
ATOM 1722 C C . LEU B 1 68 ? -13.633 -17.031 -2.314 1 97.69 68 LEU B C 1
ATOM 1724 O O . LEU B 1 68 ? -13.539 -17.656 -3.373 1 97.69 68 LEU B O 1
ATOM 1728 N N . VAL B 1 69 ? -14.211 -17.453 -1.195 1 97.81 69 VAL B N 1
ATOM 1729 C CA . VAL B 1 69 ? -14.852 -18.766 -1.183 1 97.81 69 VAL B CA 1
ATOM 1730 C C . VAL B 1 69 ? -16.094 -18.734 -2.068 1 97.81 69 VAL B C 1
ATOM 1732 O O . VAL B 1 69 ? -16.312 -19.641 -2.873 1 97.81 69 VAL B O 1
ATOM 1735 N N . ASP B 1 70 ? -16.906 -17.703 -1.932 1 97.75 70 ASP B N 1
ATOM 1736 C CA . ASP B 1 70 ? -18.109 -17.562 -2.729 1 97.75 70 ASP B CA 1
ATOM 1737 C C . ASP B 1 70 ? -17.781 -17.516 -4.219 1 97.75 70 ASP B C 1
ATOM 1739 O O . ASP B 1 70 ? -18.547 -18.016 -5.043 1 97.75 70 ASP B O 1
ATOM 1743 N N . LYS B 1 71 ? -16.656 -16.922 -4.602 1 96.62 71 LYS B N 1
ATOM 1744 C CA . LYS B 1 71 ? -16.203 -16.844 -5.988 1 96.62 71 LYS B CA 1
ATOM 1745 C C . LYS B 1 71 ? -15.711 -18.188 -6.488 1 96.62 71 LYS B C 1
ATOM 1747 O O . LYS B 1 71 ? -15.477 -18.359 -7.688 1 96.62 71 LYS B O 1
ATOM 1752 N N . GLY B 1 72 ? -15.477 -19.078 -5.547 1 97.75 72 GLY B N 1
ATOM 1753 C CA . GLY B 1 72 ? -15.008 -20.406 -5.887 1 97.75 72 GLY B CA 1
ATOM 1754 C C . GLY B 1 72 ? -13.5 -20.484 -6.062 1 97.75 72 GLY B C 1
ATOM 1755 O O . GLY B 1 72 ? -12.984 -21.438 -6.66 1 97.75 72 GLY B O 1
ATOM 1756 N N . TRP B 1 73 ? -12.695 -19.484 -5.625 1 98.25 73 TRP B N 1
ATOM 1757 C CA . TRP B 1 73 ? -11.25 -19.438 -5.812 1 98.25 73 TRP B CA 1
ATOM 1758 C C . TRP B 1 73 ? -10.531 -20.125 -4.664 1 98.25 73 TRP B C 1
ATOM 1760 O O . TRP B 1 73 ? -9.43 -20.672 -4.848 1 98.25 73 TRP B O 1
ATOM 1770 N N . VAL B 1 74 ? -11.148 -20.125 -3.486 1 98.25 74 VAL B N 1
ATOM 1771 C CA . VAL B 1 74 ? -10.508 -20.609 -2.271 1 98.25 74 VAL B CA 1
ATOM 1772 C C . VAL B 1 74 ? -11.438 -21.578 -1.549 1 98.25 74 VAL B C 1
ATOM 1774 O O . VAL B 1 74 ? -12.664 -21.422 -1.605 1 98.25 74 VAL B O 1
ATOM 1777 N N . GLU B 1 75 ? -10.961 -22.531 -0.982 1 97.56 75 GLU B N 1
ATOM 1778 C CA . GLU B 1 75 ? -11.68 -23.422 -0.07 1 97.56 75 GLU B CA 1
ATOM 1779 C C . GLU B 1 75 ? -10.961 -23.516 1.274 1 97.56 75 GLU B C 1
ATOM 1781 O O . GLU B 1 75 ? -9.75 -23.328 1.352 1 97.56 75 GLU B O 1
ATOM 1786 N N . LEU B 1 76 ? -11.734 -23.734 2.301 1 95.19 76 LEU B N 1
ATOM 1787 C CA . LEU B 1 76 ? -11.211 -23.922 3.648 1 95.19 76 LEU B CA 1
ATOM 1788 C C . LEU B 1 76 ? -11.297 -25.391 4.062 1 95.19 76 LEU B C 1
ATOM 1790 O O . LEU B 1 76 ? -12.383 -25.969 4.09 1 95.19 76 LEU B O 1
ATOM 1794 N N . ILE B 1 77 ? -10.164 -25.906 4.289 1 92.81 77 ILE B N 1
ATOM 1795 C CA . ILE B 1 77 ? -10.125 -27.328 4.648 1 92.81 77 ILE B CA 1
ATOM 1796 C C . ILE B 1 77 ? -9.672 -27.484 6.094 1 92.81 77 ILE B C 1
ATOM 1798 O O . ILE B 1 77 ? -8.859 -26.688 6.586 1 92.81 77 ILE B O 1
ATOM 1802 N N . THR B 1 78 ? -10.227 -28.438 6.809 1 85.25 78 THR B N 1
ATOM 1803 C CA . THR B 1 78 ? -9.922 -28.672 8.211 1 85.25 78 THR B CA 1
ATOM 1804 C C . THR B 1 78 ? -8.469 -29.109 8.383 1 85.25 78 THR B C 1
ATOM 1806 O O . THR B 1 78 ? -7.945 -29.875 7.574 1 85.25 78 THR B O 1
ATOM 1809 N N . CYS B 1 79 ? -7.844 -28.438 9.352 1 74.31 79 CYS B N 1
ATOM 1810 C CA . CYS B 1 79 ? -6.473 -28.797 9.688 1 74.31 79 CYS B CA 1
ATOM 1811 C C . CYS B 1 79 ? -6.438 -30.031 10.594 1 74.31 79 CYS B C 1
ATOM 1813 O O . CYS B 1 79 ? -7.273 -30.172 11.484 1 74.31 79 CYS B O 1
ATOM 1815 N N . LYS B 1 80 ? -5.605 -30.906 10.25 1 70.12 80 LYS B N 1
ATOM 1816 C CA . LYS B 1 80 ? -5.484 -32.156 11 1 70.12 80 LYS B CA 1
ATOM 1817 C C . LYS B 1 80 ? -5.113 -31.875 12.453 1 70.12 80 LYS B C 1
ATOM 1819 O O . LYS B 1 80 ? -5.566 -32.594 13.359 1 70.12 80 LYS B O 1
ATOM 1824 N N . THR B 1 81 ? -4.336 -30.922 12.664 1 70.06 81 THR B N 1
ATOM 1825 C CA . THR B 1 81 ? -3.771 -30.688 13.984 1 70.06 81 THR B CA 1
ATOM 1826 C C . THR B 1 81 ? -4.699 -29.812 14.82 1 70.06 81 THR B C 1
ATOM 1828 O O . THR B 1 81 ? -4.625 -29.797 16.047 1 70.06 81 THR B O 1
ATOM 1831 N N . ASP B 1 82 ? -5.422 -28.984 14.281 1 66.25 82 ASP B N 1
ATOM 1832 C CA . ASP B 1 82 ? -6.375 -28.109 14.953 1 66.25 82 ASP B CA 1
ATOM 1833 C C . ASP B 1 82 ? -7.684 -28.016 14.18 1 66.25 82 ASP B C 1
ATOM 1835 O O . ASP B 1 82 ? -7.758 -27.344 13.148 1 66.25 82 ASP B O 1
ATOM 1839 N N . ALA B 1 83 ? -8.703 -28.812 14.703 1 66.62 83 ALA B N 1
ATOM 1840 C CA . ALA B 1 83 ? -10 -28.906 14.039 1 66.62 83 ALA B CA 1
ATOM 1841 C C . ALA B 1 83 ? -10.664 -27.547 13.906 1 66.62 83 ALA B C 1
ATOM 1843 O O . ALA B 1 83 ? -11.531 -27.344 13.055 1 66.62 83 ALA B O 1
ATOM 1844 N N . ARG B 1 84 ? -10.141 -26.625 14.703 1 67.06 84 ARG B N 1
ATOM 1845 C CA . ARG B 1 84 ? -10.789 -25.312 14.688 1 67.06 84 ARG B CA 1
ATOM 1846 C C . ARG B 1 84 ? -10.148 -24.406 13.648 1 67.06 84 ARG B C 1
ATOM 1848 O O . ARG B 1 84 ? -10.742 -23.406 13.25 1 67.06 84 ARG B O 1
ATOM 1855 N N . GLU B 1 85 ? -9.008 -24.828 13.219 1 77.75 85 GLU B N 1
ATOM 1856 C CA . GLU B 1 85 ? -8.336 -23.984 12.219 1 77.75 85 GLU B CA 1
ATOM 1857 C C . GLU B 1 85 ? -8.469 -24.594 10.82 1 77.75 85 GLU B C 1
ATOM 1859 O O . GLU B 1 85 ? -8.391 -25.812 10.656 1 77.75 85 GLU B O 1
ATOM 1864 N N . ARG B 1 86 ? -8.977 -23.719 9.969 1 90.56 86 ARG B N 1
ATOM 1865 C CA . ARG B 1 86 ? -9.141 -24.156 8.586 1 90.56 86 ARG B CA 1
ATOM 1866 C C . ARG B 1 86 ? -8.023 -23.625 7.703 1 90.56 86 ARG B C 1
ATOM 1868 O O . ARG B 1 86 ? -7.629 -22.469 7.828 1 90.56 86 ARG B O 1
ATOM 1875 N N . ILE B 1 87 ? -7.445 -24.547 6.988 1 95.06 87 ILE B N 1
ATOM 1876 C CA . ILE B 1 87 ? -6.387 -24.172 6.055 1 95.06 87 ILE B CA 1
ATOM 1877 C C . ILE B 1 87 ? -7 -23.688 4.746 1 95.06 87 ILE B C 1
ATOM 1879 O O . ILE B 1 87 ? -7.879 -24.344 4.18 1 95.06 87 ILE B O 1
ATOM 1883 N N . ALA B 1 88 ? -6.625 -22.5 4.34 1 97.12 88 ALA B N 1
ATOM 1884 C CA . ALA B 1 88 ? -7.09 -21.953 3.076 1 97.12 88 ALA B CA 1
ATOM 1885 C C . ALA B 1 88 ? -6.262 -22.469 1.905 1 97.12 88 ALA B C 1
ATOM 1887 O O . ALA B 1 88 ? -5.031 -22.406 1.93 1 97.12 88 ALA B O 1
ATOM 1888 N N . CYS B 1 89 ? -6.965 -23 0.91 1 96.75 89 CYS B N 1
ATOM 1889 C CA . CYS B 1 89 ? -6.305 -23.516 -0.284 1 96.75 89 CYS B CA 1
ATOM 1890 C C . CYS B 1 89 ? -7.031 -23.078 -1.546 1 96.75 89 CYS B C 1
ATOM 1892 O O . CYS B 1 89 ? -8.242 -22.859 -1.525 1 96.75 89 CYS B O 1
ATOM 1894 N N . PHE B 1 90 ? -6.242 -22.938 -2.617 1 97.69 90 PHE B N 1
ATOM 1895 C CA . PHE B 1 90 ? -6.871 -22.641 -3.896 1 97.69 90 PHE B CA 1
ATOM 1896 C C . PHE B 1 90 ? -7.66 -23.828 -4.41 1 97.69 90 PHE B C 1
ATOM 1898 O O . PHE B 1 90 ? -7.203 -24.969 -4.301 1 97.69 90 PHE B O 1
ATOM 1905 N N . THR B 1 91 ? -8.859 -23.562 -4.887 1 97.81 91 THR B N 1
ATOM 1906 C CA . THR B 1 91 ? -9.562 -24.562 -5.68 1 97.81 91 THR B CA 1
ATOM 1907 C C . THR B 1 91 ? -8.938 -24.688 -7.066 1 97.81 91 THR B C 1
ATOM 1909 O O . THR B 1 91 ? -7.988 -23.984 -7.395 1 97.81 91 THR B O 1
ATOM 1912 N N . GLU B 1 92 ? -9.445 -25.703 -7.84 1 97.94 92 GLU B N 1
ATOM 1913 C CA . GLU B 1 92 ? -8.984 -25.797 -9.227 1 97.94 92 GLU B CA 1
ATOM 1914 C C . GLU B 1 92 ? -9.289 -24.531 -10 1 97.94 92 GLU B C 1
ATOM 1916 O O . GLU B 1 92 ? -8.445 -24.047 -10.773 1 97.94 92 GLU B O 1
ATOM 1921 N N . LYS B 1 93 ? -10.453 -23.969 -9.75 1 97.69 93 LYS B N 1
ATOM 1922 C CA . LYS B 1 93 ? -10.828 -22.703 -10.367 1 97.69 93 LYS B CA 1
ATOM 1923 C C . LYS B 1 93 ? -9.891 -21.578 -9.922 1 97.69 93 LYS B C 1
ATOM 1925 O O . LYS B 1 93 ? -9.469 -20.766 -10.742 1 97.69 93 LYS B O 1
ATOM 1930 N N . GLY B 1 94 ? -9.547 -21.547 -8.656 1 97.06 94 GLY B N 1
ATOM 1931 C CA . GLY B 1 94 ? -8.617 -20.578 -8.117 1 97.06 94 GLY B CA 1
ATOM 1932 C C . GLY B 1 94 ? -7.23 -20.672 -8.734 1 97.06 94 GLY B C 1
ATOM 1933 O O . GLY B 1 94 ? -6.613 -19.656 -9.055 1 97.06 94 GLY B O 1
ATOM 1934 N N . LYS B 1 95 ? -6.801 -21.891 -8.891 1 97.19 95 LYS B N 1
ATOM 1935 C CA . LYS B 1 95 ? -5.5 -22.094 -9.523 1 97.19 95 LYS B CA 1
ATOM 1936 C C . LYS B 1 95 ? -5.496 -21.578 -10.961 1 97.19 95 LYS B C 1
ATOM 1938 O O . LYS B 1 95 ? -4.535 -20.953 -11.398 1 97.19 95 LYS B O 1
ATOM 1943 N N . GLU B 1 96 ? -6.551 -21.797 -11.672 1 96.75 96 GLU B N 1
ATOM 1944 C CA . GLU B 1 96 ? -6.656 -21.438 -13.086 1 96.75 96 GLU B CA 1
ATOM 1945 C C . GLU B 1 96 ? -6.785 -19.922 -13.25 1 96.75 96 GLU B C 1
ATOM 1947 O O . GLU B 1 96 ? -6.215 -19.344 -14.18 1 96.75 96 GLU B O 1
ATOM 1952 N N . GLU B 1 97 ? -7.43 -19.266 -12.336 1 96 97 GLU B N 1
ATOM 1953 C CA . GLU B 1 97 ? -7.777 -17.875 -12.555 1 96 97 GLU B CA 1
ATOM 1954 C C . GLU B 1 97 ? -6.879 -16.938 -11.742 1 96 97 GLU B C 1
ATOM 1956 O O . GLU B 1 97 ? -6.598 -15.82 -12.156 1 96 97 GLU B O 1
ATOM 1961 N N . VAL B 1 98 ? -6.391 -17.406 -10.586 1 96.62 98 VAL B N 1
ATOM 1962 C CA . VAL B 1 98 ? -5.719 -16.516 -9.648 1 96.62 98 VAL B CA 1
ATOM 1963 C C . VAL B 1 98 ? -4.207 -16.688 -9.773 1 96.62 98 VAL B C 1
ATOM 1965 O O . VAL B 1 98 ? -3.469 -15.695 -9.758 1 96.62 98 VAL B O 1
ATOM 1968 N N . LEU B 1 99 ? -3.729 -17.844 -9.93 1 96 99 LEU B N 1
ATOM 1969 C CA . LEU B 1 99 ? -2.293 -18.109 -9.891 1 96 99 LEU B CA 1
ATOM 1970 C C . LEU B 1 99 ? -1.574 -17.375 -11.008 1 96 99 LEU B C 1
ATOM 1972 O O . LEU B 1 99 ? -0.481 -16.844 -10.805 1 96 99 LEU B O 1
ATOM 1976 N N . PRO B 1 100 ? -2.172 -17.344 -12.25 1 95.31 100 PRO B N 1
ATOM 1977 C CA . PRO B 1 100 ? -1.501 -16.562 -13.297 1 95.31 100 PRO B CA 1
ATOM 1978 C C . PRO B 1 100 ? -1.336 -15.086 -12.922 1 95.31 100 PRO B C 1
ATOM 1980 O O . PRO B 1 100 ? -0.32 -14.477 -13.258 1 95.31 100 PRO B O 1
ATOM 1983 N N . LEU B 1 101 ? -2.295 -14.516 -12.242 1 94.69 101 LEU B N 1
ATOM 1984 C CA . LEU B 1 101 ? -2.227 -13.125 -11.797 1 94.69 101 LEU B CA 1
ATOM 1985 C C . LEU B 1 101 ? -1.107 -12.938 -10.781 1 94.69 101 LEU B C 1
ATOM 1987 O O . LEU B 1 101 ? -0.317 -12 -10.891 1 94.69 101 LEU B O 1
ATOM 1991 N N . LEU B 1 102 ? -1.035 -13.836 -9.844 1 94.88 102 LEU B N 1
ATOM 1992 C CA . LEU B 1 102 ? -0.02 -13.742 -8.797 1 94.88 102 LEU B CA 1
ATOM 1993 C C . LEU B 1 102 ? 1.375 -13.953 -9.375 1 94.88 102 LEU B C 1
ATOM 1995 O O . LEU B 1 102 ? 2.336 -13.312 -8.945 1 94.88 102 LEU B O 1
ATOM 1999 N N . THR B 1 103 ? 1.46 -14.844 -10.344 1 94.81 103 THR B N 1
ATOM 2000 C CA . THR B 1 103 ? 2.738 -15.125 -10.992 1 94.81 103 THR B CA 1
ATOM 2001 C C . THR B 1 103 ? 3.248 -13.891 -11.734 1 94.81 103 THR B C 1
ATOM 2003 O O . THR B 1 103 ? 4.445 -13.594 -11.703 1 94.81 103 THR B O 1
ATOM 2006 N N . LYS B 1 104 ? 2.336 -13.18 -12.352 1 94.88 104 LYS B N 1
ATOM 2007 C CA . LYS B 1 104 ? 2.695 -11.945 -13.055 1 94.88 104 LYS B CA 1
ATOM 2008 C C . LYS B 1 104 ? 3.342 -10.945 -12.102 1 94.88 104 LYS B C 1
ATOM 2010 O O . LYS B 1 104 ? 4.383 -10.367 -12.414 1 94.88 104 LYS B O 1
ATOM 2015 N N . ILE B 1 105 ? 2.77 -10.797 -10.961 1 94.56 105 ILE B N 1
ATOM 2016 C CA . ILE B 1 105 ? 3.275 -9.867 -9.961 1 94.56 105 ILE B CA 1
ATOM 2017 C C . ILE B 1 105 ? 4.625 -10.359 -9.438 1 94.56 105 ILE B C 1
ATOM 2019 O O . ILE B 1 105 ? 5.586 -9.586 -9.359 1 94.56 105 ILE B O 1
ATOM 2023 N N . GLN B 1 106 ? 4.684 -11.594 -9.133 1 93.81 106 GLN B N 1
ATOM 2024 C CA . GLN B 1 106 ? 5.895 -12.18 -8.562 1 93.81 106 GLN B CA 1
ATOM 2025 C C . GLN B 1 106 ? 7.07 -12.055 -9.531 1 93.81 106 GLN B C 1
ATOM 2027 O O . GLN B 1 106 ? 8.203 -11.797 -9.109 1 93.81 106 GLN B O 1
ATOM 2032 N N . GLU B 1 107 ? 6.797 -12.266 -10.773 1 95.5 107 GLU B N 1
ATOM 2033 C CA . GLU B 1 107 ? 7.852 -12.164 -11.773 1 95.5 107 GLU B CA 1
ATOM 2034 C C . GLU B 1 107 ? 8.367 -10.734 -11.891 1 95.5 107 GLU B C 1
ATOM 2036 O O . GLU B 1 107 ? 9.578 -10.508 -11.984 1 95.5 107 GLU B O 1
ATOM 2041 N N . ALA B 1 108 ? 7.434 -9.766 -11.891 1 95.62 108 ALA B N 1
ATOM 2042 C CA . ALA B 1 108 ? 7.836 -8.359 -11.93 1 95.62 108 ALA B CA 1
ATOM 2043 C C . ALA B 1 108 ? 8.664 -7.996 -10.703 1 95.62 108 ALA B C 1
ATOM 2045 O O . ALA B 1 108 ? 9.68 -7.305 -10.812 1 95.62 108 ALA B O 1
ATOM 2046 N N . GLU B 1 109 ? 8.227 -8.516 -9.516 1 95.81 109 GLU B N 1
ATOM 2047 C CA . GLU B 1 109 ? 8.953 -8.281 -8.273 1 95.81 109 GLU B CA 1
ATOM 2048 C C . GLU B 1 109 ? 10.359 -8.875 -8.344 1 95.81 109 GLU B C 1
ATOM 2050 O O . GLU B 1 109 ? 11.336 -8.219 -7.973 1 95.81 109 GLU B O 1
ATOM 2055 N N . THR B 1 110 ? 10.445 -10.133 -8.828 1 95.94 110 THR B N 1
ATOM 2056 C CA . THR B 1 110 ? 11.719 -10.844 -8.914 1 95.94 110 THR B CA 1
ATOM 2057 C C . THR B 1 110 ? 12.672 -10.125 -9.867 1 95.94 110 THR B C 1
ATOM 2059 O O . THR B 1 110 ? 13.852 -9.961 -9.562 1 95.94 110 THR B O 1
ATOM 2062 N N . GLU B 1 111 ? 12.156 -9.641 -10.961 1 96.5 111 GLU B N 1
ATOM 2063 C CA . GLU B 1 111 ? 12.977 -8.93 -11.938 1 96.5 111 GLU B CA 1
ATOM 2064 C C . GLU B 1 111 ? 13.469 -7.594 -11.383 1 96.5 111 GLU B C 1
ATOM 2066 O O . GLU B 1 111 ? 14.602 -7.191 -11.633 1 96.5 111 GLU B O 1
ATOM 2071 N N . ALA B 1 112 ? 12.609 -6.902 -10.625 1 97 112 ALA B N 1
ATOM 2072 C CA . ALA B 1 112 ? 12.984 -5.621 -10.039 1 97 112 ALA B CA 1
ATOM 2073 C C . ALA B 1 112 ? 14.078 -5.797 -8.992 1 97 112 ALA B C 1
ATOM 2075 O O . ALA B 1 112 ? 15.062 -5.051 -8.977 1 97 112 ALA B O 1
ATOM 2076 N N . ILE B 1 113 ? 13.969 -6.797 -8.148 1 96.94 113 ILE B N 1
ATOM 2077 C CA . ILE B 1 113 ? 14.945 -7.051 -7.094 1 96.94 113 ILE B CA 1
ATOM 2078 C C . ILE B 1 113 ? 16.25 -7.539 -7.711 1 96.94 113 ILE B C 1
ATOM 2080 O O . ILE B 1 113 ? 17.344 -7.219 -7.215 1 96.94 113 ILE B O 1
ATOM 2084 N N . ALA B 1 114 ? 16.203 -8.273 -8.828 1 96.12 114 ALA B N 1
ATOM 2085 C CA . ALA B 1 114 ? 17.359 -8.875 -9.484 1 96.12 114 ALA B CA 1
ATOM 2086 C C . ALA B 1 114 ? 18.25 -7.809 -10.117 1 96.12 114 ALA B C 1
ATOM 2088 O O . ALA B 1 114 ? 19.375 -8.094 -10.523 1 96.12 114 ALA B O 1
ATOM 2089 N N . ALA B 1 115 ? 17.734 -6.566 -10.188 1 95.69 115 ALA B N 1
ATOM 2090 C CA . ALA B 1 115 ? 18.531 -5.465 -10.719 1 95.69 115 ALA B CA 1
ATOM 2091 C C . ALA B 1 115 ? 19.656 -5.094 -9.75 1 95.69 115 ALA B C 1
ATOM 2093 O O . ALA B 1 115 ? 20.594 -4.375 -10.117 1 95.69 115 ALA B O 1
ATOM 2094 N N . PHE B 1 116 ? 19.578 -5.598 -8.547 1 97.62 116 PHE B N 1
ATOM 2095 C CA . PHE B 1 116 ? 20.562 -5.297 -7.504 1 97.62 116 PHE B CA 1
ATOM 2096 C C . PHE B 1 116 ? 21.484 -6.488 -7.262 1 97.62 116 PHE B C 1
ATOM 2098 O O . PHE B 1 116 ? 21.078 -7.641 -7.457 1 97.62 116 PHE B O 1
ATOM 2105 N N . SER B 1 117 ? 22.75 -6.207 -6.848 1 97.19 117 SER B N 1
ATOM 2106 C CA . SER B 1 117 ? 23.641 -7.281 -6.41 1 97.19 117 SER B CA 1
ATOM 2107 C C . SER B 1 117 ? 23.094 -7.977 -5.168 1 97.19 117 SER B C 1
ATOM 2109 O O . SER B 1 117 ? 22.219 -7.445 -4.488 1 97.19 117 SER B O 1
ATOM 2111 N N . GLU B 1 118 ? 23.578 -9.156 -4.938 1 96.06 118 GLU B N 1
ATOM 2112 C CA . GLU B 1 118 ? 23.156 -9.883 -3.742 1 96.06 118 GLU B CA 1
ATOM 2113 C C . GLU B 1 118 ? 23.391 -9.055 -2.482 1 96.06 118 GLU B C 1
ATOM 2115 O O . GLU B 1 118 ? 22.547 -9.031 -1.584 1 96.06 118 GLU B O 1
ATOM 2120 N N . GLU B 1 119 ? 24.5 -8.383 -2.482 1 97 119 GLU B N 1
ATOM 2121 C CA . GLU B 1 119 ? 24.828 -7.539 -1.333 1 97 119 GLU B CA 1
ATOM 2122 C C . GLU B 1 119 ? 23.859 -6.379 -1.201 1 97 119 GLU B C 1
ATOM 2124 O O . GLU B 1 119 ? 23.406 -6.055 -0.097 1 97 119 GLU B O 1
ATOM 2129 N N . GLU B 1 120 ? 23.5 -5.77 -2.297 1 96.88 120 GLU B N 1
ATOM 2130 C CA . GLU B 1 120 ? 22.562 -4.66 -2.303 1 96.88 120 GLU B CA 1
ATOM 2131 C C . GLU B 1 120 ? 21.172 -5.117 -1.862 1 96.88 120 GLU B C 1
ATOM 2133 O O . GLU B 1 120 ? 20.469 -4.402 -1.135 1 96.88 120 GLU B O 1
ATOM 2138 N N . GLN B 1 121 ? 20.766 -6.309 -2.291 1 97.44 121 GLN B N 1
ATOM 2139 C CA . GLN B 1 121 ? 19.469 -6.848 -1.909 1 97.44 121 GLN B CA 1
ATOM 2140 C C . GLN B 1 121 ? 19.375 -7.043 -0.398 1 97.44 121 GLN B C 1
ATOM 2142 O O . GLN B 1 121 ? 18.391 -6.652 0.223 1 97.44 121 GLN B O 1
ATOM 2147 N N . LEU B 1 122 ? 20.438 -7.625 0.162 1 96.69 122 LEU B N 1
ATOM 2148 C CA . LEU B 1 122 ? 20.469 -7.871 1.6 1 96.69 122 LEU B CA 1
ATOM 2149 C C . LEU B 1 122 ? 20.422 -6.562 2.377 1 96.69 122 LEU B C 1
ATOM 2151 O O . LEU B 1 122 ? 19.734 -6.461 3.395 1 96.69 122 LEU B O 1
ATOM 2155 N N . LYS B 1 123 ? 21.125 -5.578 1.892 1 96.69 123 LYS B N 1
ATOM 2156 C CA . LYS B 1 123 ? 21.125 -4.27 2.541 1 96.69 123 LYS B CA 1
ATOM 2157 C C . LYS B 1 123 ? 19.75 -3.605 2.461 1 96.69 123 LYS B C 1
ATOM 2159 O O . LYS B 1 123 ? 19.266 -3.043 3.445 1 96.69 123 LYS B O 1
ATOM 2164 N N . LEU B 1 124 ? 19.141 -3.65 1.274 1 97.25 124 LEU B N 1
ATOM 2165 C CA . LEU B 1 124 ? 17.812 -3.084 1.073 1 97.25 124 LEU B CA 1
ATOM 2166 C C . LEU B 1 124 ? 16.812 -3.723 2.02 1 97.25 124 LEU B C 1
ATOM 2168 O O . LEU B 1 124 ? 16.047 -3.018 2.691 1 97.25 124 LEU B O 1
ATOM 2172 N N . ILE B 1 125 ? 16.812 -5.008 2.146 1 96.88 125 ILE B N 1
ATOM 2173 C CA . ILE B 1 125 ? 15.883 -5.746 2.984 1 96.88 125 ILE B CA 1
ATOM 2174 C C . ILE B 1 125 ? 16.125 -5.406 4.453 1 96.88 125 ILE B C 1
ATOM 2176 O O . ILE B 1 125 ? 15.172 -5.191 5.215 1 96.88 125 ILE B O 1
ATOM 2180 N N . SER B 1 126 ? 17.406 -5.336 4.793 1 97.12 126 SER B N 1
ATOM 2181 C CA . SER B 1 126 ? 17.75 -5.004 6.172 1 97.12 126 SER B CA 1
ATOM 2182 C C . SER B 1 126 ? 17.281 -3.6 6.535 1 97.12 12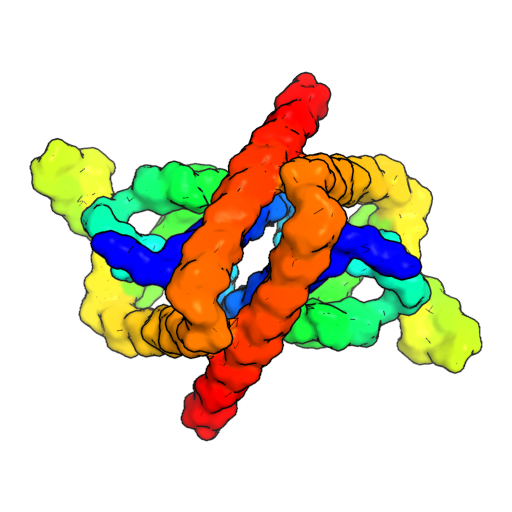6 SER B C 1
ATOM 2184 O O . SER B 1 126 ? 16.75 -3.379 7.633 1 97.12 126 SER B O 1
ATOM 2186 N N . MET B 1 127 ? 17.469 -2.658 5.68 1 97.31 127 MET B N 1
ATOM 2187 C CA . MET B 1 127 ? 17.047 -1.284 5.926 1 97.31 127 MET B CA 1
ATOM 2188 C C . MET B 1 127 ? 15.516 -1.193 5.988 1 97.31 127 MET B C 1
ATOM 2190 O O . MET B 1 127 ? 14.969 -0.501 6.848 1 97.31 127 MET B O 1
ATOM 2194 N N . MET B 1 128 ? 14.852 -1.937 5.113 1 96.62 128 MET B N 1
ATOM 2195 C CA . MET B 1 128 ? 13.391 -1.94 5.113 1 96.62 128 MET B CA 1
ATOM 2196 C C . MET B 1 128 ? 12.844 -2.549 6.398 1 96.62 128 MET B C 1
ATOM 2198 O O . MET B 1 128 ? 11.836 -2.082 6.934 1 96.62 128 MET B O 1
ATOM 2202 N N . ARG B 1 129 ? 13.469 -3.578 6.855 1 95.75 129 ARG B N 1
ATOM 2203 C CA . ARG B 1 129 ? 13.062 -4.195 8.109 1 95.75 129 ARG B CA 1
ATOM 2204 C C . ARG B 1 129 ? 13.172 -3.209 9.266 1 95.75 129 ARG B C 1
ATOM 2206 O O . ARG B 1 129 ? 12.258 -3.102 10.086 1 95.75 129 ARG B O 1
ATOM 2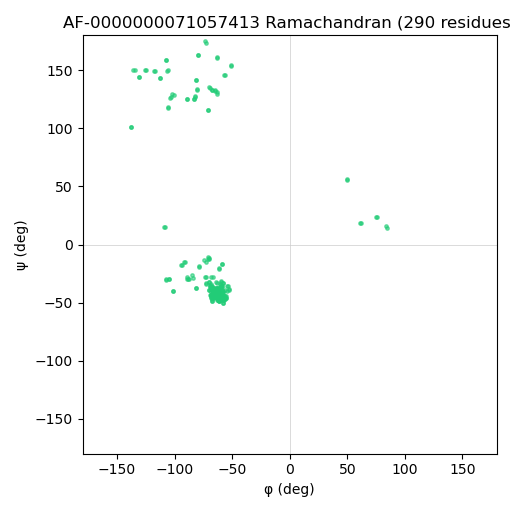213 N N . THR B 1 130 ? 14.312 -2.512 9.344 1 97.44 130 THR B N 1
ATOM 2214 C CA . THR B 1 130 ? 14.523 -1.515 10.391 1 97.44 130 THR B CA 1
ATOM 2215 C C . THR B 1 130 ? 13.484 -0.402 10.289 1 97.44 130 THR B C 1
ATOM 2217 O O . THR B 1 130 ? 12.891 -0.002 11.289 1 97.44 130 THR B O 1
ATOM 2220 N N . TYR B 1 131 ? 13.25 0.071 9.047 1 97.25 131 TYR B N 1
ATOM 2221 C CA . TYR B 1 131 ? 12.227 1.095 8.836 1 97.25 131 TYR B CA 1
ATOM 2222 C C . TYR B 1 131 ? 10.867 0.617 9.328 1 97.25 131 TYR B C 1
ATOM 2224 O O . TYR B 1 131 ? 10.164 1.338 10.039 1 97.25 131 TYR B O 1
ATOM 2232 N N . ASP B 1 132 ? 10.5 -0.567 8.883 1 94.69 132 ASP B N 1
ATOM 2233 C CA . ASP B 1 132 ? 9.203 -1.152 9.234 1 94.69 132 ASP B CA 1
ATOM 2234 C C . ASP B 1 132 ? 9.023 -1.223 10.742 1 94.69 132 ASP B C 1
ATOM 2236 O O . ASP B 1 132 ? 7.98 -0.835 11.273 1 94.69 132 ASP B O 1
ATOM 2240 N N . GLU B 1 133 ? 10.008 -1.677 11.461 1 94.62 133 GLU B N 1
ATOM 2241 C CA . GLU B 1 133 ? 9.945 -1.841 12.906 1 94.62 133 GLU B CA 1
ATOM 2242 C C . GLU B 1 133 ? 9.75 -0.499 13.609 1 94.62 133 GLU B C 1
ATOM 2244 O O . GLU B 1 133 ? 8.883 -0.367 14.469 1 94.62 133 GLU B O 1
ATOM 2249 N N . ILE B 1 134 ? 10.523 0.5 13.242 1 96.25 134 ILE B N 1
ATOM 2250 C CA . ILE B 1 134 ? 10.445 1.811 13.875 1 96.25 134 ILE B CA 1
ATOM 2251 C C . ILE B 1 134 ? 9.125 2.482 13.523 1 96.25 134 ILE B C 1
ATOM 2253 O O . ILE B 1 134 ? 8.453 3.045 14.391 1 96.25 134 ILE B O 1
ATOM 2257 N N . PHE B 1 135 ? 8.727 2.4 12.242 1 95.88 135 PHE B N 1
ATOM 2258 C CA . PHE B 1 135 ? 7.484 3.016 11.789 1 95.88 135 PHE B CA 1
ATOM 2259 C C . PHE B 1 135 ? 6.289 2.436 12.539 1 95.88 135 PHE B C 1
ATOM 2261 O O . PHE B 1 135 ? 5.441 3.18 13.039 1 95.88 135 PHE B O 1
ATOM 2268 N N . LYS B 1 136 ? 6.266 1.172 12.633 1 91.25 136 LYS B N 1
ATOM 2269 C CA . LYS B 1 136 ? 5.188 0.5 13.352 1 91.25 136 LYS B CA 1
ATOM 2270 C C . LYS B 1 136 ? 5.164 0.909 14.82 1 91.25 136 LYS B C 1
ATOM 2272 O O . LYS B 1 136 ? 4.102 1.193 15.375 1 91.25 136 LYS B O 1
ATOM 2277 N N . GLU B 1 137 ? 6.293 0.875 15.43 1 93.19 137 GLU B N 1
ATOM 2278 C CA . GLU B 1 137 ? 6.402 1.257 16.828 1 93.19 137 GLU B CA 1
ATOM 2279 C C . GLU B 1 137 ? 5.891 2.676 17.062 1 93.19 137 GLU B C 1
ATOM 2281 O O . GLU B 1 137 ? 5.145 2.928 18.016 1 93.19 137 GLU B O 1
ATOM 2286 N N . LYS B 1 138 ? 6.344 3.553 16.188 1 94.12 138 LYS B N 1
ATOM 2287 C CA . LYS B 1 138 ? 5.969 4.953 16.359 1 94.12 138 LYS B CA 1
ATOM 2288 C C . LYS B 1 138 ? 4.477 5.156 16.094 1 94.12 138 LYS B C 1
ATOM 2290 O O . LYS B 1 138 ? 3.818 5.93 16.797 1 94.12 138 LYS B O 1
ATOM 2295 N N . MET B 1 139 ? 3.896 4.441 15.141 1 92.81 139 MET B N 1
ATOM 2296 C CA . MET B 1 139 ? 2.475 4.555 14.828 1 92.81 139 MET B CA 1
ATOM 2297 C C . MET B 1 139 ? 1.625 3.963 15.953 1 92.81 139 MET B C 1
ATOM 2299 O O . MET B 1 139 ? 0.592 4.527 16.312 1 92.81 139 MET B O 1
ATOM 2303 N N . LEU B 1 140 ? 2.082 2.9 16.484 1 86.56 140 LEU B N 1
ATOM 2304 C CA . LEU B 1 140 ? 1.377 2.27 17.594 1 86.56 140 LEU B CA 1
ATOM 2305 C C . LEU B 1 140 ? 1.381 3.172 18.828 1 86.56 140 LEU B C 1
ATOM 2307 O O . LEU B 1 140 ? 0.376 3.27 19.531 1 86.56 140 LEU B O 1
ATOM 2311 N N . ALA B 1 141 ? 2.523 3.777 19.109 1 88.44 141 ALA B N 1
ATOM 2312 C CA . ALA B 1 141 ? 2.648 4.684 20.25 1 88.44 141 ALA B CA 1
ATOM 2313 C C . ALA B 1 141 ? 1.689 5.863 20.125 1 88.44 141 ALA B C 1
ATOM 2315 O O . ALA B 1 141 ? 1.154 6.348 21.125 1 88.44 141 ALA B O 1
ATOM 2316 N N . ARG B 1 142 ? 1.44 6.242 18.953 1 86.25 142 ARG B N 1
ATOM 2317 C CA . ARG B 1 142 ? 0.591 7.406 18.719 1 86.25 142 ARG B CA 1
ATOM 2318 C C . ARG B 1 142 ? -0.884 7.02 18.734 1 86.25 142 ARG B C 1
ATOM 2320 O O . ARG B 1 142 ? -1.746 7.863 18.984 1 86.25 142 ARG B O 1
ATOM 2327 N N . ASP B 1 143 ? -1.282 5.859 18.438 1 79.31 143 ASP B N 1
ATOM 2328 C CA . ASP B 1 143 ? -2.645 5.352 18.562 1 79.31 143 ASP B CA 1
ATOM 2329 C C . ASP B 1 143 ? -3.045 5.23 20.031 1 79.31 143 ASP B C 1
ATOM 2331 O O . ASP B 1 143 ? -4.199 5.477 20.391 1 79.31 143 ASP B O 1
ATOM 2335 N N . GLU B 1 144 ? -2.129 4.766 20.844 1 71.62 144 GLU B N 1
ATOM 2336 C CA . GLU B 1 144 ? -2.375 4.586 22.266 1 71.62 144 GLU B CA 1
ATOM 2337 C C . GLU B 1 144 ? -2.516 5.93 22.969 1 71.62 144 GLU B C 1
ATOM 2339 O O . GLU B 1 144 ? -3.256 6.047 23.953 1 71.62 144 GLU B O 1
ATOM 2344 N N . GLU B 1 145 ? -1.742 6.91 22.484 1 67.56 145 GLU B N 1
ATOM 2345 C CA . GLU B 1 145 ? -1.799 8.227 23.109 1 67.56 145 GLU B CA 1
ATOM 2346 C C . GLU B 1 145 ? -3.158 8.883 22.891 1 67.56 145 GLU B C 1
ATOM 2348 O O . GLU B 1 145 ? -3.598 9.703 23.688 1 67.56 145 GLU B O 1
ATOM 2353 N N . GLU B 1 146 ? -3.828 8.555 21.812 1 61.81 146 GLU B N 1
ATOM 2354 C CA . GLU B 1 146 ? -5.145 9.133 21.547 1 61.81 146 GLU B CA 1
ATOM 2355 C C . GLU B 1 146 ? -6.219 8.438 22.391 1 61.81 146 GLU B C 1
ATOM 2357 O O . GLU B 1 146 ? -7.336 8.953 22.516 1 61.81 146 GLU B O 1
ATOM 2362 N N . GLU B 1 147 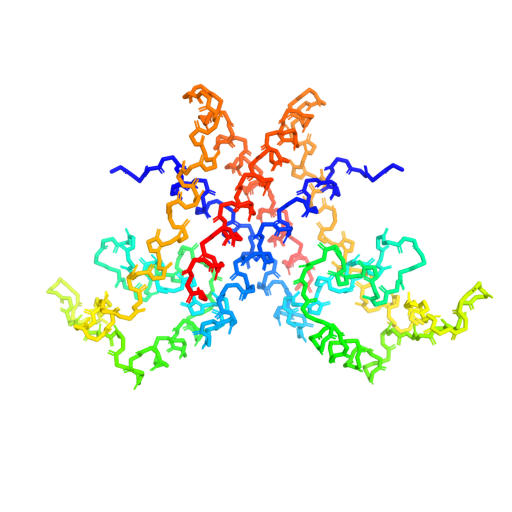? -5.977 7.234 22.906 1 51.78 147 GLU B N 1
ATOM 2363 C CA . GLU B 1 147 ? -6.891 6.645 23.891 1 51.78 147 GLU B CA 1
ATOM 2364 C C . GLU B 1 147 ? -6.652 7.219 25.281 1 51.78 147 GLU B C 1
ATOM 2366 O O . GLU B 1 147 ? -5.512 7.488 25.656 1 51.78 147 GLU B O 1
#

Radius of gyration: 19.83 Å; Cα contacts (8 Å, |Δi|>4): 308; chains: 2; bounding box: 44×64×48 Å

Solvent-accessible surface area (backbone atoms only — not comparable to full-atom values): 15580 Å² total; per-residue (Å²): 130,78,49,72,42,51,53,44,48,52,46,53,47,43,47,48,32,53,51,40,51,53,21,47,76,67,78,35,49,57,68,48,49,50,49,53,49,45,44,73,69,37,80,81,21,27,69,66,56,50,27,69,67,48,70,47,56,64,67,56,54,50,50,46,49,50,52,36,36,74,71,44,30,33,43,73,40,74,31,89,87,40,79,84,42,41,28,44,40,67,31,75,58,14,48,69,65,46,46,62,58,52,48,54,52,50,50,22,42,42,57,26,50,62,75,42,54,75,67,53,43,54,50,52,44,52,51,45,49,54,34,41,54,43,29,48,52,44,48,51,54,53,56,56,66,75,98,130,79,49,71,43,52,52,46,49,52,45,53,48,43,49,50,33,53,52,40,52,53,22,46,76,67,77,35,49,56,68,46,48,50,50,53,49,44,45,72,69,37,80,80,20,26,69,66,57,50,27,70,66,49,70,46,57,64,67,56,54,50,52,46,48,48,51,37,35,73,72,45,30,34,43,74,40,73,30,90,88,38,77,85,43,42,28,45,40,69,30,74,60,14,49,69,65,44,47,61,57,52,48,53,52,50,50,24,43,42,56,26,49,62,75,42,53,74,67,52,45,53,50,51,44,52,51,45,49,53,33,42,52,43,30,48,51,44,49,51,56,56,56,55,65,76,98

InterPro domains:
  IPR000835 MarR-type HTH domain [PF12802] (27-85)
  IPR000835 MarR-type HTH domain [PS50995] (1-133)
  IPR000835 MarR-type HTH domain [SM00347] (21-121)
  IPR036388 Winged helix-like DNA-binding domain superfamily [G3DSA:1.10.10.10] (1-137)
  IPR036390 Winged helix DNA-binding domain superfamily [SSF46785] (9-136)
  IPR039422 Transcription regulators MarR/SlyA-like [PTHR33164] (20-132)

Organism: NCBI:txid439219

Sequence (294 aa):
MISRAEEFCQLRQDIELVYDNFARMNGLSYTALYTLNAINSIEKCTQKKICAQSFMPKQTINSVMKGLVDKGWVELITCKTDARERIACFTEKGKEEVLPLLTKIQEAETEAIAAFSEEEQLKLISMMRTYDEIFKEKMLARDEEEEMISRAEEFCQLRQDIELVYDNFARMNGLSYTALYTLNAINSIEKCTQKKICAQSFMPKQTINSVMKGLVDKGWVELITCKTDARERIACFTEKGKEEVLPLLTKIQEAETEAIAAFSEEEQLKLISMMRTYDEIFKEKMLARDEEEE

Foldseek 3Di:
DQDPVRVVVVVVVVVVVVLQVLQVVLVHGSLLLLLLVQLVPDDQDWLVNSCVVVVDDSVVSVVSLVVCVVVQQWDWDADPVHNVTTGIDGDPVNCVRPVVSSVVVVVVVVVVLVVDDPVVSVVVVVVVVVVVVVVVVVVVVVVVVVD/DDDPVRVVVVVVVVVVVVLQVLQVVLVHGSVLLLLLLQLVPDDQDWLVNSCVVVVDDSVVSVVSVVVCVVVQQWDWDADPVHNVTTGIDGDPVNCVRPVVSSVVVVVVVVVVLVVDDPVVSVVVVVVVVVVVVVVVVVVVVVVVVVD